Protein AF-A0A354XM56-F1 (afdb_monomer)

pLDDT: mean 92.23, std 10.58, range [53.31, 98.88]

Ra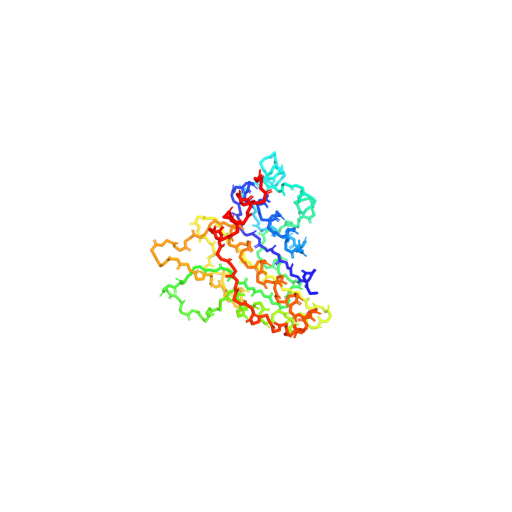dius of gyration: 20.18 Å; Cα contacts (8 Å, |Δi|>4): 333; chains: 1; bounding box: 47×66×40 Å

Nearest PDB structures (foldseek):
  5gmc-assembly1_A  TM=9.591E-01  e=2.339E-22  Pseudomonas aeruginosa
  3kty-assembly2_C  TM=9.379E-01  e=3.986E-18  Bordetella pertussis
  5gra-assembly1_B  TM=8.451E-01  e=1.130E-17  Zymomonas mobilis subsp. mobilis ZM4 = ATCC 31821
  3onp-assembly1_A-2  TM=9.314E-01  e=3.494E-16  Cereibacter sphaeroides 2.4.1
  5gra-assembly1_A  TM=8.343E-01  e=8.029E-17  Zymomonas mobilis subsp. mobilis ZM4 = ATCC 31821

Foldseek 3Di:
DLAQEEEEEEQEQDLLLLLLQLLLCVVLVHQHYEYENHNDDNDDPNSVVSVVPSCVSSVVYHYHPDPCVVCVQAPFEEFEDADDPPDRFDEDELLVVLLCVVVQPPDPSHHYYYYWYYLPPIDDPVRNVVGPHYYYHDDPPVDRRDRSSVSSNVSSNSNSVSVVCVVDPDPDDPPPDDDDDPVVVVVVVVVVVD

Mean predicted aligned error: 6.34 Å

Structure (mmCIF, N/CA/C/O backbone):
data_AF-A0A354XM56-F1
#
_entry.id   AF-A0A354XM56-F1
#
loo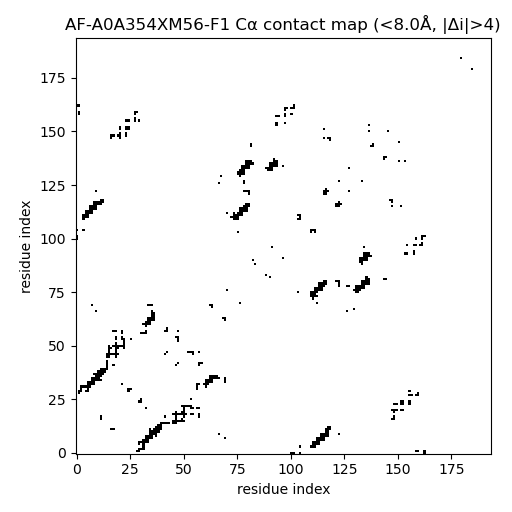p_
_atom_site.group_PDB
_atom_site.id
_atom_site.type_symbol
_atom_site.label_atom_id
_atom_site.label_alt_id
_atom_site.label_comp_id
_atom_site.label_asym_id
_atom_site.label_entity_id
_atom_site.label_seq_id
_atom_site.pdbx_PDB_ins_code
_atom_site.Cartn_x
_atom_site.Cartn_y
_atom_site.Cartn_z
_atom_site.occupancy
_atom_site.B_iso_or_equiv
_atom_site.auth_seq_id
_atom_site.auth_comp_id
_atom_site.auth_asym_id
_atom_site.auth_atom_id
_atom_site.pdbx_PDB_model_num
ATOM 1 N N . MET A 1 1 ? -2.750 -4.060 16.842 1.00 91.00 1 MET A N 1
ATOM 2 C CA . MET A 1 1 ? -3.365 -4.231 15.498 1.00 91.00 1 MET A CA 1
ATOM 3 C C . MET A 1 1 ? -2.489 -3.644 14.398 1.00 91.00 1 MET A C 1
ATOM 5 O O . MET A 1 1 ? -1.996 -4.425 13.606 1.00 91.00 1 MET A O 1
ATOM 9 N N . LEU A 1 2 ? -2.260 -2.321 14.341 1.00 96.12 2 LEU A N 1
ATOM 10 C CA . LEU A 1 2 ? -1.485 -1.681 13.257 1.00 96.12 2 LEU A CA 1
ATOM 11 C C . LEU A 1 2 ? -0.062 -2.249 13.087 1.00 96.12 2 LEU A C 1
ATOM 13 O O . LEU A 1 2 ? 0.382 -2.464 11.968 1.00 96.12 2 LEU A O 1
ATOM 17 N N . GLU A 1 3 ? 0.610 -2.590 14.187 1.00 95.00 3 GLU A N 1
ATOM 18 C CA . GLU A 1 3 ? 1.924 -3.263 14.191 1.00 95.00 3 GLU A CA 1
ATOM 19 C C . GLU A 1 3 ? 1.930 -4.665 13.545 1.00 95.00 3 GLU A C 1
ATOM 21 O O . GLU A 1 3 ? 2.989 -5.188 13.215 1.00 95.00 3 GLU A O 1
ATOM 26 N N . ARG A 1 4 ? 0.754 -5.290 13.389 1.00 96.00 4 ARG A N 1
ATOM 27 C CA . ARG A 1 4 ? 0.571 -6.616 12.775 1.00 96.00 4 ARG A CA 1
ATOM 28 C C . ARG A 1 4 ? 0.233 -6.520 11.286 1.00 96.00 4 ARG A C 1
ATOM 30 O O . ARG A 1 4 ? -0.016 -7.546 10.655 1.00 96.00 4 ARG A O 1
ATOM 37 N N . ILE A 1 5 ? 0.189 -5.307 10.734 1.00 98.25 5 ILE A N 1
ATOM 38 C CA . ILE A 1 5 ? -0.088 -5.053 9.324 1.00 98.25 5 ILE A CA 1
ATOM 39 C C . ILE A 1 5 ? 1.232 -4.755 8.618 1.00 98.25 5 ILE A C 1
ATOM 41 O O . ILE A 1 5 ? 1.879 -3.743 8.892 1.00 98.25 5 ILE A O 1
ATOM 45 N N . ARG A 1 6 ? 1.590 -5.620 7.67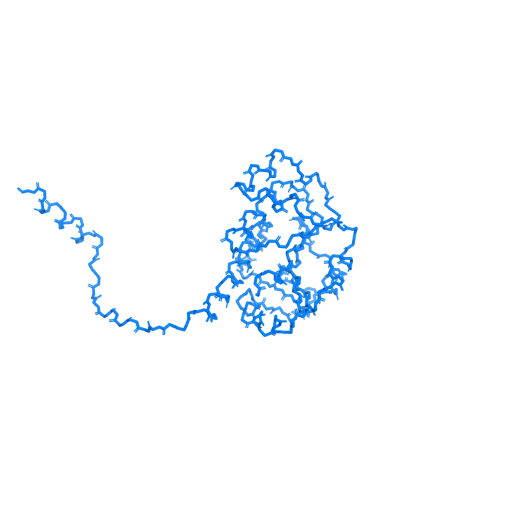1 1.00 98.75 6 ARG A N 1
ATOM 46 C CA . ARG A 1 6 ? 2.730 -5.457 6.775 1.00 98.75 6 ARG A CA 1
ATOM 47 C C . ARG A 1 6 ? 2.278 -4.874 5.446 1.00 98.75 6 ARG A C 1
ATOM 49 O O . ARG A 1 6 ? 1.370 -5.404 4.806 1.00 98.75 6 ARG A O 1
ATOM 56 N N . ILE A 1 7 ? 2.952 -3.825 4.994 1.00 98.88 7 ILE A N 1
ATOM 57 C CA . ILE A 1 7 ? 2.852 -3.344 3.617 1.00 98.88 7 ILE A CA 1
ATOM 58 C C . ILE A 1 7 ? 3.902 -4.071 2.782 1.00 98.88 7 ILE A C 1
ATOM 60 O O . ILE A 1 7 ? 5.089 -4.011 3.091 1.00 98.88 7 ILE A O 1
ATOM 64 N N . VAL A 1 8 ? 3.470 -4.749 1.721 1.00 98.88 8 VAL A N 1
ATOM 65 C CA . VAL A 1 8 ? 4.353 -5.463 0.792 1.00 98.88 8 VAL A CA 1
ATOM 66 C C . VAL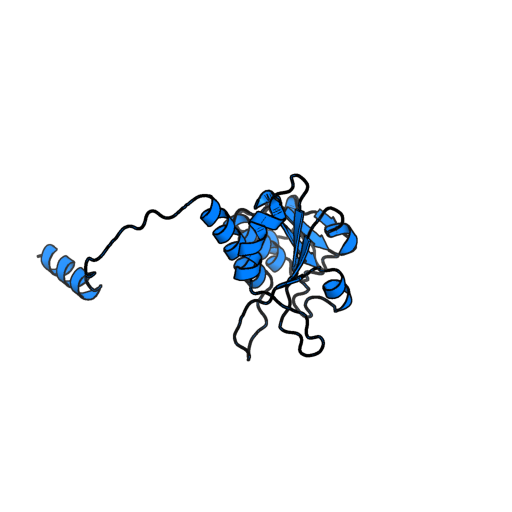 A 1 8 ? 4.334 -4.750 -0.554 1.00 98.88 8 VAL A C 1
ATOM 68 O O . VAL A 1 8 ? 3.271 -4.615 -1.157 1.00 98.88 8 VAL A O 1
ATOM 71 N N . LEU A 1 9 ? 5.493 -4.309 -1.044 1.00 98.81 9 LEU A N 1
ATOM 72 C CA . LEU A 1 9 ? 5.628 -3.674 -2.358 1.00 98.81 9 LEU A CA 1
ATOM 73 C C . LEU A 1 9 ? 6.378 -4.596 -3.318 1.00 98.81 9 LEU A C 1
ATOM 75 O O . LEU A 1 9 ? 7.538 -4.931 -3.074 1.00 98.81 9 LEU A O 1
ATOM 79 N N . ILE A 1 10 ? 5.739 -4.988 -4.419 1.00 98.62 10 ILE A N 1
ATOM 80 C CA . ILE A 1 10 ? 6.348 -5.873 -5.415 1.00 98.62 10 ILE A CA 1
ATOM 81 C C . ILE A 1 10 ? 6.909 -5.074 -6.582 1.00 98.62 10 ILE A C 1
ATOM 83 O O . ILE A 1 10 ? 6.177 -4.418 -7.323 1.00 98.62 10 ILE A O 1
ATOM 87 N N . GLY A 1 11 ? 8.213 -5.216 -6.812 1.00 98.25 11 GLY A N 1
ATOM 88 C CA . GLY A 1 11 ? 8.870 -4.719 -8.009 1.00 98.25 11 GLY A CA 1
ATOM 89 C C . GLY A 1 11 ? 8.772 -3.208 -8.169 1.00 98.25 11 GLY A C 1
ATOM 90 O O . GLY A 1 11 ? 8.629 -2.745 -9.296 1.00 98.25 11 GLY A O 1
ATOM 91 N N . THR A 1 12 ? 8.818 -2.438 -7.083 1.00 97.94 12 THR A N 1
ATOM 92 C CA . THR A 1 12 ? 8.810 -0.972 -7.166 1.00 97.94 12 THR A CA 1
ATOM 93 C C . THR A 1 12 ? 9.976 -0.492 -8.021 1.00 97.94 12 THR A C 1
ATOM 95 O O . THR A 1 12 ? 11.107 -0.943 -7.832 1.00 97.94 12 THR A O 1
ATOM 98 N N . SER A 1 13 ? 9.701 0.389 -8.980 1.00 97.44 13 SER A N 1
ATOM 99 C CA . SER A 1 13 ? 10.692 0.867 -9.952 1.00 97.44 13 SER A CA 1
ATOM 100 C C . SER A 1 13 ? 11.184 2.284 -9.687 1.00 97.44 13 SER A C 1
ATOM 102 O O . SER A 1 13 ? 12.274 2.640 -10.131 1.00 97.44 13 SER A O 1
ATOM 104 N N . HIS A 1 14 ? 10.425 3.079 -8.932 1.00 97.31 14 HIS A N 1
ATOM 105 C CA . HIS A 1 14 ? 10.812 4.440 -8.576 1.00 97.31 14 HIS A CA 1
ATOM 106 C C . HIS A 1 14 ? 11.099 4.566 -7.069 1.00 97.31 14 HIS A C 1
ATOM 108 O O . HIS A 1 14 ? 10.172 4.416 -6.266 1.00 97.31 14 HIS A O 1
ATOM 114 N N . PRO A 1 15 ? 12.334 4.921 -6.654 1.00 97.62 15 PRO A N 1
ATOM 115 C CA . PRO A 1 15 ? 12.684 5.091 -5.241 1.00 97.62 15 PRO A CA 1
ATOM 116 C C . PRO A 1 15 ? 11.767 6.072 -4.499 1.00 97.62 15 PRO A C 1
ATOM 118 O O . PRO A 1 15 ? 11.345 5.802 -3.373 1.00 97.62 15 PRO A O 1
ATOM 121 N N . GLY A 1 16 ? 11.378 7.178 -5.140 1.00 97.81 16 GLY A N 1
ATOM 122 C CA . GLY A 1 16 ? 10.452 8.153 -4.569 1.00 97.81 16 GLY A CA 1
ATOM 123 C C . GLY A 1 16 ? 9.072 7.588 -4.212 1.00 97.81 16 GLY A C 1
ATOM 124 O O . GLY A 1 16 ? 8.437 8.098 -3.287 1.00 97.81 16 GLY A O 1
ATOM 125 N N . ASN A 1 17 ? 8.614 6.514 -4.869 1.00 98.19 17 ASN A N 1
ATOM 126 C CA . ASN A 1 17 ? 7.388 5.819 -4.465 1.00 98.19 17 ASN A CA 1
ATOM 127 C C . ASN A 1 17 ? 7.595 5.025 -3.174 1.00 98.19 17 ASN A C 1
ATOM 129 O O . ASN A 1 17 ? 6.712 5.057 -2.324 1.00 98.19 17 ASN A O 1
ATOM 133 N N . ILE A 1 18 ? 8.750 4.378 -2.984 1.00 98.50 18 ILE A N 1
ATOM 134 C CA . ILE A 1 18 ? 9.074 3.702 -1.716 1.00 98.50 18 ILE A CA 1
ATOM 135 C C . ILE A 1 18 ? 9.095 4.733 -0.578 1.00 98.50 18 ILE A C 1
ATOM 137 O O . ILE A 1 18 ? 8.467 4.525 0.457 1.00 98.50 18 ILE A O 1
ATOM 141 N N . GLY A 1 19 ? 9.724 5.891 -0.808 1.00 98.56 19 GLY A N 1
ATOM 142 C CA . GLY A 1 19 ? 9.698 7.013 0.133 1.00 98.56 19 GLY A CA 1
ATOM 143 C C . GLY A 1 19 ? 8.282 7.514 0.428 1.00 98.56 19 GLY A C 1
ATOM 144 O O . GLY A 1 19 ? 7.893 7.662 1.584 1.00 98.56 19 GLY A O 1
ATOM 145 N N . GLY A 1 20 ? 7.470 7.724 -0.610 1.00 98.75 20 GLY A N 1
ATOM 146 C CA . GLY A 1 20 ? 6.073 8.134 -0.456 1.00 9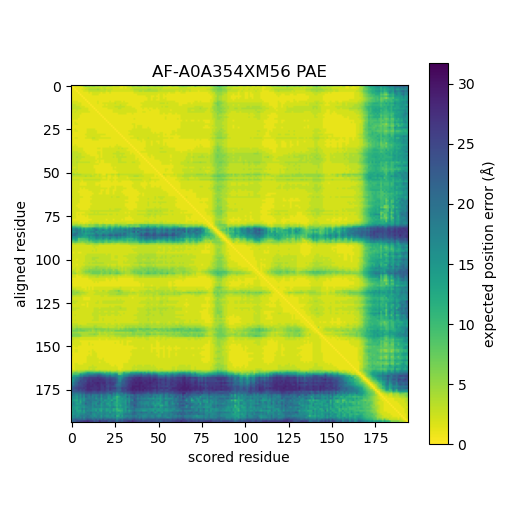8.75 20 GLY A CA 1
ATOM 147 C C . GLY A 1 20 ? 5.226 7.118 0.317 1.00 98.75 20 GLY A C 1
ATOM 148 O O . GLY A 1 20 ? 4.400 7.516 1.137 1.00 98.75 20 GLY A O 1
ATOM 149 N N . VAL A 1 21 ? 5.457 5.819 0.102 1.00 98.88 21 VAL A N 1
ATOM 150 C CA . VAL A 1 21 ? 4.816 4.742 0.865 1.00 98.88 21 VAL A CA 1
ATOM 151 C C . VAL A 1 21 ? 5.244 4.783 2.329 1.00 98.88 21 VAL A C 1
ATOM 153 O O . VAL A 1 21 ? 4.375 4.767 3.195 1.00 98.88 21 VAL A O 1
ATOM 156 N N . ALA A 1 22 ? 6.542 4.906 2.620 1.00 98.75 22 ALA A N 1
ATOM 157 C CA . ALA A 1 22 ? 7.032 5.029 3.992 1.00 98.75 22 ALA A CA 1
ATOM 158 C C . ALA A 1 22 ? 6.383 6.219 4.717 1.00 98.75 22 ALA A C 1
ATOM 160 O O . ALA A 1 22 ? 5.895 6.079 5.837 1.00 98.75 22 ALA A O 1
ATOM 161 N N . ARG A 1 23 ? 6.274 7.374 4.050 1.00 98.75 23 ARG A N 1
ATOM 162 C CA . ARG A 1 23 ? 5.561 8.539 4.592 1.00 98.75 23 ARG A CA 1
ATOM 163 C C . ARG A 1 23 ? 4.089 8.232 4.879 1.00 98.75 23 ARG A C 1
ATOM 165 O O . ARG A 1 23 ? 3.597 8.563 5.954 1.00 98.75 23 ARG A O 1
ATOM 172 N N . ALA A 1 24 ? 3.388 7.608 3.932 1.00 98.81 24 ALA A N 1
ATOM 173 C CA . ALA A 1 24 ? 1.979 7.255 4.085 1.00 98.81 24 ALA A CA 1
ATOM 174 C C . ALA A 1 24 ? 1.748 6.278 5.248 1.00 98.81 24 ALA A C 1
ATOM 176 O O . ALA A 1 24 ? 0.828 6.466 6.043 1.00 98.81 24 ALA A O 1
ATOM 177 N N . MET A 1 25 ? 2.616 5.273 5.380 1.00 98.81 25 MET A N 1
ATOM 178 C CA . MET A 1 25 ? 2.617 4.328 6.496 1.00 98.81 25 MET A CA 1
ATOM 179 C C . MET A 1 25 ? 2.817 5.044 7.829 1.00 98.81 25 MET A C 1
ATOM 181 O O . MET A 1 25 ? 1.992 4.897 8.731 1.00 98.81 25 MET A O 1
ATOM 185 N N . HIS A 1 26 ? 3.861 5.868 7.927 1.00 98.56 26 HIS A N 1
ATOM 186 C CA . HIS A 1 26 ? 4.202 6.566 9.160 1.00 98.56 26 HIS A CA 1
ATOM 187 C C . HIS A 1 26 ? 3.092 7.527 9.605 1.00 98.56 26 HIS A C 1
ATOM 189 O O . HIS A 1 26 ? 2.695 7.506 10.767 1.00 98.56 26 HIS A O 1
ATOM 195 N N . ASN A 1 27 ? 2.499 8.280 8.668 1.00 98.50 27 ASN A N 1
ATOM 196 C CA . ASN A 1 27 ? 1.345 9.144 8.938 1.00 98.50 27 ASN A CA 1
ATOM 197 C C . ASN A 1 27 ? 0.160 8.380 9.555 1.00 98.50 27 ASN A C 1
ATOM 199 O O . ASN A 1 27 ? -0.623 8.956 10.309 1.00 98.50 27 ASN A O 1
ATOM 203 N N . MET A 1 28 ? 0.000 7.100 9.208 1.00 98.62 28 MET A N 1
ATOM 204 C CA . MET A 1 28 ? -1.131 6.282 9.643 1.00 98.62 28 MET A CA 1
ATOM 205 C C . MET A 1 28 ? -0.811 5.377 10.841 1.00 98.62 28 MET A C 1
ATOM 207 O O . MET A 1 28 ? -1.730 4.797 11.418 1.00 98.62 28 MET A O 1
ATOM 211 N N . GLY A 1 29 ? 0.453 5.313 11.272 1.00 98.06 29 GLY A N 1
ATOM 212 C CA . GLY A 1 29 ? 0.914 4.478 12.386 1.00 98.06 29 GLY A CA 1
ATOM 213 C C . GLY A 1 29 ? 1.314 3.050 11.991 1.00 98.06 29 GLY A C 1
ATOM 214 O O . GLY A 1 29 ? 1.351 2.172 12.850 1.00 98.06 29 GLY A O 1
ATOM 215 N N . LEU A 1 30 ? 1.590 2.803 10.707 1.00 98.50 30 LEU A N 1
ATOM 216 C CA . LEU A 1 30 ? 2.125 1.536 10.200 1.00 98.50 30 LEU A CA 1
ATOM 217 C C . LEU A 1 30 ? 3.656 1.586 10.140 1.00 98.50 30 LEU A C 1
ATOM 219 O O . LEU A 1 30 ? 4.228 2.634 9.838 1.00 98.50 30 LEU A O 1
ATOM 223 N N . ALA A 1 31 ? 4.310 0.447 10.384 1.00 98.19 31 ALA A N 1
ATOM 224 C CA . ALA A 1 31 ? 5.773 0.378 10.455 1.00 98.19 31 ALA A CA 1
ATOM 225 C C . ALA A 1 31 ? 6.415 -0.875 9.825 1.00 98.19 31 ALA A C 1
ATOM 227 O O . ALA A 1 31 ? 7.622 -0.886 9.614 1.00 98.19 31 ALA A O 1
ATOM 228 N N . ASP A 1 32 ? 5.650 -1.922 9.498 1.00 98.50 32 ASP A N 1
ATOM 229 C CA . ASP A 1 32 ? 6.201 -3.138 8.879 1.00 98.50 32 ASP A CA 1
ATOM 230 C C . ASP A 1 32 ? 6.155 -3.003 7.344 1.00 98.50 32 ASP A C 1
ATOM 232 O O . ASP A 1 32 ? 5.082 -3.053 6.735 1.00 98.50 32 ASP A O 1
ATOM 236 N N . LEU A 1 33 ? 7.316 -2.753 6.727 1.00 98.81 33 LEU A N 1
ATOM 237 C CA . LEU A 1 33 ? 7.498 -2.621 5.278 1.00 98.81 33 LEU A CA 1
ATOM 238 C C . LEU A 1 33 ? 8.344 -3.785 4.747 1.00 98.81 33 LEU A C 1
ATOM 240 O O . LEU A 1 33 ? 9.470 -4.004 5.197 1.00 98.81 33 LEU A O 1
ATOM 244 N N . ALA A 1 34 ? 7.832 -4.478 3.733 1.00 98.81 34 ALA A N 1
ATOM 245 C CA . ALA A 1 34 ? 8.562 -5.490 2.981 1.00 98.81 34 ALA A CA 1
ATOM 246 C C . ALA A 1 34 ? 8.602 -5.144 1.488 1.00 98.81 34 ALA A C 1
ATOM 248 O O . ALA A 1 34 ? 7.606 -4.732 0.888 1.00 98.81 34 ALA A O 1
ATOM 249 N N . LEU A 1 35 ? 9.763 -5.337 0.874 1.00 98.81 35 LEU A N 1
ATOM 250 C CA . LEU A 1 35 ? 10.022 -5.081 -0.537 1.00 98.81 35 LEU A CA 1
ATOM 251 C C . LEU A 1 35 ? 10.336 -6.404 -1.229 1.00 98.81 35 LEU A C 1
ATOM 253 O O . LEU A 1 35 ? 11.241 -7.125 -0.819 1.00 98.81 35 LEU A O 1
ATOM 257 N N . VAL A 1 36 ? 9.613 -6.717 -2.297 1.00 98.81 36 VAL A N 1
ATOM 258 C CA . VAL A 1 36 ? 9.814 -7.942 -3.077 1.00 98.81 36 VAL A CA 1
ATOM 259 C C . VAL A 1 36 ? 10.445 -7.574 -4.406 1.00 98.81 36 VAL A C 1
ATOM 261 O O . VAL A 1 36 ? 9.823 -6.877 -5.208 1.00 98.81 36 VAL A O 1
ATOM 264 N N . ALA A 1 37 ? 11.671 -8.045 -4.637 1.00 98.25 37 ALA A N 1
ATOM 265 C CA . ALA A 1 37 ? 12.436 -7.812 -5.861 1.00 98.25 37 ALA A CA 1
ATOM 266 C C . ALA A 1 37 ? 12.357 -6.349 -6.372 1.00 98.25 37 ALA A C 1
ATOM 268 O O . ALA A 1 37 ? 11.938 -6.128 -7.516 1.00 98.25 37 ALA A O 1
ATOM 269 N N . PRO A 1 38 ? 12.697 -5.333 -5.545 1.00 98.00 38 PRO A N 1
ATOM 270 C CA . PRO A 1 38 ? 12.658 -3.935 -5.974 1.00 98.00 38 PRO A CA 1
ATOM 271 C C . PRO A 1 38 ? 13.544 -3.735 -7.213 1.00 98.00 38 PRO A C 1
ATOM 273 O O . PRO A 1 38 ? 14.644 -4.277 -7.300 1.00 98.00 38 PRO A O 1
ATOM 276 N N . ARG A 1 39 ? 13.063 -2.956 -8.189 1.00 97.94 39 ARG A N 1
ATOM 277 C CA . ARG A 1 39 ? 13.773 -2.670 -9.452 1.00 97.94 39 ARG A CA 1
ATOM 278 C C . ARG A 1 39 ? 14.611 -1.392 -9.384 1.00 97.94 39 ARG A C 1
ATOM 280 O O . ARG A 1 39 ? 15.029 -0.872 -10.416 1.00 97.94 39 ARG A O 1
ATOM 287 N N . CYS A 1 40 ? 14.821 -0.870 -8.183 1.00 97.31 40 CYS A N 1
ATOM 288 C CA . CYS A 1 40 ? 15.593 0.330 -7.914 1.00 97.31 40 CYS A CA 1
ATOM 289 C C . CYS A 1 40 ? 16.298 0.223 -6.560 1.00 97.31 40 CYS A C 1
ATOM 291 O O . CYS A 1 40 ? 15.912 -0.586 -5.712 1.00 97.31 40 CYS A O 1
ATOM 293 N N . ASP A 1 41 ? 17.278 1.094 -6.332 1.00 97.69 41 ASP A N 1
ATOM 294 C CA . ASP A 1 41 ? 17.887 1.243 -5.013 1.00 97.69 41 ASP A CA 1
ATOM 295 C C . ASP A 1 41 ? 16.867 1.803 -4.013 1.00 97.69 41 ASP A C 1
ATOM 297 O O . ASP A 1 41 ? 16.145 2.763 -4.293 1.00 97.69 41 ASP A O 1
ATOM 301 N N . VAL A 1 42 ? 16.795 1.189 -2.832 1.00 96.50 42 VAL A N 1
ATOM 302 C CA . VAL A 1 42 ? 15.803 1.537 -1.800 1.00 96.50 42 VAL A CA 1
ATOM 303 C C . VAL A 1 42 ? 16.181 2.831 -1.082 1.00 96.50 42 VAL A C 1
ATOM 305 O O . VAL A 1 42 ? 15.330 3.689 -0.847 1.00 96.50 42 VAL A O 1
ATOM 308 N N . ILE A 1 43 ? 17.465 2.990 -0.751 1.00 97.12 43 ILE A N 1
ATOM 309 C CA . ILE A 1 43 ? 17.995 4.146 -0.022 1.00 97.12 43 ILE A CA 1
ATOM 310 C C . ILE A 1 43 ? 18.677 5.083 -1.015 1.00 97.12 43 ILE A C 1
ATOM 312 O O . ILE A 1 43 ? 19.817 4.874 -1.418 1.00 97.12 43 ILE A O 1
ATOM 316 N N . THR A 1 44 ? 17.958 6.128 -1.409 1.00 97.88 44 THR A N 1
ATOM 317 C CA . THR A 1 44 ? 18.428 7.173 -2.321 1.00 97.88 44 THR A CA 1
ATOM 318 C C . THR A 1 44 ? 18.034 8.536 -1.765 1.00 97.88 44 THR A C 1
ATOM 320 O O . THR A 1 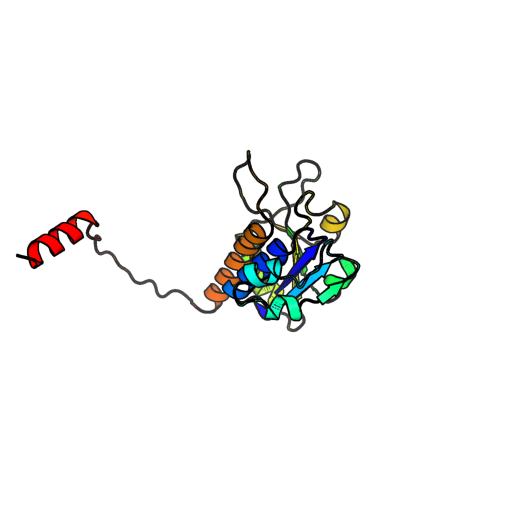44 ? 17.162 8.638 -0.901 1.00 97.88 44 THR A O 1
ATOM 323 N N . GLN A 1 45 ? 18.627 9.610 -2.285 1.00 97.44 45 GLN A N 1
ATOM 324 C CA . GLN A 1 45 ? 18.214 10.963 -1.909 1.00 97.44 45 GLN A CA 1
ATOM 325 C C . GLN A 1 45 ? 16.722 11.215 -2.200 1.00 97.44 45 GLN A C 1
ATOM 327 O O . GLN A 1 45 ? 16.053 11.879 -1.411 1.00 97.44 45 GLN A O 1
ATOM 332 N N . ASP A 1 46 ? 16.194 10.657 -3.295 1.00 97.50 46 ASP A N 1
ATOM 333 C CA . ASP A 1 46 ? 14.781 10.786 -3.665 1.00 97.50 46 ASP A CA 1
ATOM 334 C C . ASP A 1 46 ? 13.869 10.035 -2.682 1.00 97.50 46 ASP A C 1
ATOM 336 O O . ASP A 1 46 ? 12.943 10.627 -2.131 1.00 97.50 46 ASP A O 1
ATOM 340 N N . SER A 1 47 ? 14.162 8.768 -2.363 1.00 97.75 47 SER A N 1
ATOM 341 C CA . SER A 1 47 ? 13.351 8.014 -1.393 1.00 97.75 47 SER A CA 1
ATOM 342 C C . SER A 1 47 ? 13.386 8.635 0.008 1.00 97.75 47 SER A C 1
ATOM 344 O O . SER A 1 47 ? 12.332 8.773 0.628 1.00 97.75 47 SER A O 1
ATOM 346 N N . ILE A 1 48 ? 14.547 9.106 0.475 1.00 98.19 48 ILE A N 1
ATOM 347 C CA . ILE A 1 48 ? 14.686 9.810 1.763 1.00 98.19 48 ILE A CA 1
ATOM 348 C C . ILE A 1 48 ? 13.890 11.123 1.760 1.00 98.19 48 ILE A C 1
ATOM 350 O O . ILE A 1 48 ? 13.119 11.389 2.684 1.00 98.19 48 ILE A O 1
ATOM 354 N N . SER A 1 49 ? 14.025 11.938 0.708 1.00 97.94 49 SER A N 1
ATOM 355 C CA . SER A 1 49 ? 13.299 13.208 0.595 1.00 97.94 49 SER A CA 1
ATOM 356 C C . SER A 1 49 ? 11.784 12.991 0.584 1.00 97.94 49 SER A C 1
ATOM 358 O O . SER A 1 49 ? 11.047 13.681 1.292 1.00 97.94 49 SER A O 1
ATOM 360 N N . ARG A 1 50 ? 11.309 11.988 -0.163 1.00 97.88 50 ARG A N 1
ATOM 361 C CA . ARG A 1 50 ? 9.882 11.654 -0.260 1.00 97.88 50 ARG A CA 1
ATOM 362 C C . ARG A 1 50 ? 9.327 11.027 1.018 1.00 97.88 50 ARG A C 1
ATOM 364 O O . ARG A 1 50 ? 8.148 11.242 1.305 1.00 97.88 50 ARG A O 1
ATOM 371 N N . ALA A 1 51 ? 10.159 10.329 1.794 1.00 97.56 51 ALA A N 1
ATOM 372 C CA . ALA A 1 51 ? 9.800 9.800 3.109 1.00 97.56 51 ALA A CA 1
ATOM 373 C C . ALA A 1 51 ? 9.560 10.899 4.151 1.00 97.56 51 ALA A C 1
ATOM 375 O O . ALA A 1 51 ? 8.758 10.699 5.059 1.00 97.56 51 ALA A O 1
ATOM 376 N N . SER A 1 52 ? 10.184 12.075 4.005 1.00 96.31 52 SER A N 1
ATOM 377 C CA . SER A 1 52 ? 9.882 13.265 4.814 1.00 96.31 52 SER A CA 1
ATOM 378 C C . SER A 1 52 ? 9.899 12.992 6.334 1.00 96.31 52 SER A C 1
ATOM 380 O O . SER A 1 52 ? 8.957 13.359 7.037 1.00 96.31 52 SER A O 1
ATOM 382 N N . GLY A 1 53 ? 10.953 12.332 6.832 1.00 95.62 53 GLY A N 1
ATOM 383 C CA . GLY A 1 53 ? 11.120 11.954 8.248 1.00 95.62 53 GLY A CA 1
ATOM 384 C C . GLY A 1 53 ? 10.709 10.514 8.588 1.00 95.62 53 GLY A C 1
ATOM 385 O O . GLY A 1 53 ? 10.916 10.056 9.710 1.00 95.62 5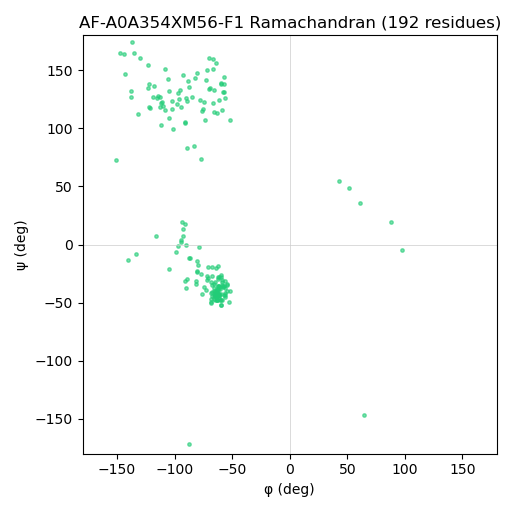3 GLY A O 1
ATOM 386 N N . ALA A 1 54 ? 10.158 9.774 7.622 1.00 97.62 54 ALA A N 1
ATOM 387 C CA . ALA A 1 54 ? 9.863 8.345 7.744 1.00 97.62 54 ALA A CA 1
ATOM 388 C C . ALA A 1 54 ? 10.993 7.438 7.205 1.00 97.62 54 ALA A C 1
ATOM 390 O O . ALA A 1 54 ? 10.758 6.274 6.886 1.00 97.62 54 ALA A O 1
ATOM 391 N N . ASP A 1 55 ? 12.218 7.952 7.066 1.00 96.25 55 ASP A N 1
ATOM 392 C CA . ASP A 1 55 ? 13.367 7.229 6.499 1.00 96.25 55 ASP A CA 1
ATOM 393 C C . ASP A 1 55 ? 13.768 5.990 7.316 1.00 96.25 55 ASP A C 1
ATOM 395 O O . ASP A 1 55 ? 14.217 4.999 6.740 1.00 96.25 55 ASP A O 1
ATOM 399 N N . HIS A 1 56 ? 13.507 5.979 8.627 1.00 98.06 56 HIS A N 1
ATOM 400 C CA . HIS A 1 56 ? 13.695 4.790 9.463 1.00 98.06 56 HIS A CA 1
ATOM 401 C C . HIS A 1 56 ? 12.947 3.558 8.923 1.00 98.06 56 HIS A C 1
ATOM 403 O O . HIS A 1 56 ? 13.493 2.460 8.985 1.00 98.06 56 HIS A O 1
ATOM 409 N N . LEU A 1 57 ? 11.760 3.726 8.322 1.00 98.31 57 LEU A N 1
ATOM 410 C CA . LEU A 1 57 ? 11.018 2.619 7.707 1.00 98.31 57 LEU A CA 1
ATOM 411 C C . LEU A 1 57 ? 11.713 2.081 6.457 1.00 98.31 57 LEU A C 1
ATOM 413 O O . LEU A 1 57 ? 11.645 0.888 6.190 1.00 98.31 57 LEU A O 1
ATOM 417 N N . LEU A 1 58 ? 12.410 2.937 5.704 1.00 98.06 58 LEU A N 1
ATOM 418 C CA . LEU A 1 58 ? 13.211 2.498 4.561 1.00 98.06 58 LEU A CA 1
ATOM 419 C C . LEU A 1 58 ? 14.405 1.658 5.026 1.00 98.06 58 LEU A C 1
ATOM 421 O O . LEU A 1 58 ? 14.722 0.645 4.412 1.00 98.06 58 LEU A O 1
ATOM 425 N N . HIS A 1 59 ? 15.052 2.068 6.120 1.00 97.69 59 HIS A N 1
ATOM 426 C CA . HIS A 1 59 ? 16.193 1.357 6.702 1.00 97.69 59 HIS A CA 1
ATOM 427 C C . HIS A 1 59 ? 15.806 0.048 7.400 1.00 97.69 59 HIS A C 1
ATOM 429 O O . HIS A 1 59 ? 16.610 -0.880 7.444 1.00 97.69 59 HIS A O 1
ATOM 435 N N . GLN A 1 60 ? 14.594 -0.025 7.950 1.00 97.88 60 GLN A N 1
ATOM 436 C CA . GLN A 1 60 ? 14.041 -1.222 8.589 1.00 97.88 60 GLN A CA 1
ATOM 437 C C . GLN A 1 60 ? 13.353 -2.165 7.596 1.00 97.88 60 GLN A C 1
ATOM 439 O O . GLN A 1 60 ? 13.034 -3.295 7.967 1.00 97.88 60 GLN A O 1
ATOM 444 N N . ALA A 1 61 ? 13.116 -1.715 6.358 1.00 98.31 61 ALA A N 1
ATOM 445 C CA . ALA A 1 61 ? 12.415 -2.499 5.357 1.00 98.31 61 ALA A CA 1
ATOM 446 C C . ALA A 1 61 ? 13.132 -3.826 5.095 1.00 98.31 61 ALA A C 1
ATOM 448 O O . ALA A 1 61 ? 14.338 -3.876 4.840 1.00 98.31 61 ALA A O 1
ATOM 449 N N . THR A 1 62 ? 12.365 -4.910 5.114 1.00 98.56 62 THR A N 1
ATOM 450 C CA . THR A 1 62 ? 12.866 -6.232 4.737 1.00 98.56 62 THR A CA 1
ATOM 451 C C . THR A 1 62 ? 12.832 -6.380 3.221 1.00 98.56 62 THR A C 1
ATOM 453 O O . THR A 1 62 ? 11.930 -5.869 2.556 1.00 98.56 62 THR A O 1
ATOM 456 N N . VAL A 1 63 ? 13.831 -7.052 2.647 1.00 98.62 63 VAL A N 1
ATOM 457 C CA . VAL A 1 63 ? 13.921 -7.274 1.198 1.00 98.62 63 VAL A CA 1
ATOM 458 C C . VAL A 1 63 ? 13.903 -8.770 0.919 1.00 98.62 63 VAL A C 1
ATOM 460 O O . VAL A 1 63 ? 14.711 -9.517 1.467 1.00 98.62 63 VAL A O 1
ATOM 463 N N . HIS A 1 64 ? 12.988 -9.188 0.050 1.00 98.69 64 HIS A N 1
ATOM 464 C CA . HIS A 1 64 ? 12.741 -10.580 -0.311 1.00 98.69 64 HIS A CA 1
ATOM 465 C C . HIS A 1 64 ? 12.875 -10.787 -1.819 1.00 98.69 64 HIS A C 1
ATOM 467 O O . HIS A 1 64 ? 12.671 -9.859 -2.611 1.00 98.69 64 HIS A O 1
ATOM 473 N N . ALA A 1 65 ? 13.191 -12.014 -2.230 1.00 98.19 65 ALA A N 1
ATOM 474 C CA . ALA A 1 65 ? 13.257 -12.366 -3.643 1.00 98.19 65 ALA A CA 1
ATOM 475 C C . ALA A 1 65 ? 11.863 -12.654 -4.217 1.00 98.19 65 ALA A C 1
ATOM 477 O O . ALA A 1 65 ? 11.600 -12.351 -5.382 1.00 98.19 65 ALA A O 1
ATOM 478 N N . THR A 1 66 ? 10.967 -13.221 -3.403 1.00 98.38 66 THR A N 1
ATOM 479 C CA . THR A 1 66 ? 9.636 -13.678 -3.829 1.00 98.38 66 THR A CA 1
ATOM 480 C C . THR A 1 66 ? 8.519 -13.162 -2.922 1.00 98.38 66 THR A C 1
ATOM 482 O O . THR A 1 66 ? 8.758 -12.752 -1.784 1.00 98.38 66 THR A O 1
ATOM 485 N N . LEU A 1 67 ? 7.280 -13.167 -3.432 1.00 98.44 67 LEU A N 1
ATOM 486 C CA . LEU A 1 67 ? 6.106 -12.802 -2.635 1.00 98.44 67 LEU A CA 1
ATOM 487 C C . LEU A 1 67 ? 5.901 -13.807 -1.499 1.00 98.44 67 LEU A C 1
ATOM 489 O O . LEU A 1 67 ? 5.605 -13.410 -0.379 1.00 98.44 67 LEU A O 1
ATOM 493 N N . GLU A 1 68 ? 6.095 -15.093 -1.786 1.00 97.88 68 GLU A N 1
ATOM 494 C CA . GLU A 1 68 ? 5.954 -16.192 -0.838 1.00 97.88 68 GLU A CA 1
ATOM 495 C C . GLU A 1 68 ? 6.846 -16.008 0.396 1.00 97.88 68 GLU A C 1
ATOM 497 O O . GLU A 1 68 ? 6.381 -16.214 1.512 1.00 97.88 68 GLU A O 1
ATOM 502 N N . GLU A 1 69 ? 8.091 -15.563 0.213 1.00 98.38 69 GLU A N 1
ATOM 503 C CA . GLU A 1 69 ? 8.994 -15.233 1.323 1.00 98.38 69 GLU A CA 1
ATOM 504 C C . GLU A 1 69 ? 8.481 -14.057 2.161 1.00 98.38 69 GLU A C 1
ATOM 506 O O . GLU A 1 69 ? 8.522 -14.114 3.388 1.00 98.38 69 GLU A O 1
ATOM 511 N N . ALA A 1 70 ? 7.978 -13.003 1.512 1.00 98.31 70 ALA A N 1
ATOM 512 C CA . ALA A 1 70 ? 7.530 -11.785 2.188 1.00 98.31 70 ALA A CA 1
ATOM 513 C C . ALA A 1 70 ? 6.233 -11.962 2.995 1.00 98.31 70 ALA A C 1
ATOM 515 O O . ALA A 1 70 ? 5.943 -11.139 3.867 1.00 98.31 70 ALA A O 1
ATOM 516 N N . VAL A 1 71 ? 5.444 -13.004 2.706 1.00 98.00 71 VAL A N 1
ATOM 517 C CA . VAL A 1 71 ? 4.162 -13.287 3.382 1.00 98.00 71 VAL A CA 1
ATOM 518 C C . VAL A 1 71 ? 4.158 -14.605 4.158 1.00 98.00 71 VAL A C 1
ATOM 520 O O . VAL A 1 71 ? 3.110 -15.005 4.657 1.00 98.00 71 VAL A O 1
ATOM 523 N N . ALA A 1 72 ? 5.300 -15.286 4.281 1.00 97.31 72 ALA A N 1
ATOM 524 C CA . ALA A 1 72 ? 5.386 -16.620 4.884 1.00 97.31 72 ALA A CA 1
ATOM 525 C C . ALA A 1 72 ? 4.895 -16.683 6.344 1.00 97.31 72 ALA A C 1
ATOM 527 O O . ALA A 1 72 ? 4.383 -17.711 6.782 1.00 97.31 72 ALA A O 1
ATOM 528 N N . ASP A 1 73 ? 5.048 -15.592 7.096 1.00 96.44 73 ASP A N 1
ATOM 529 C CA . ASP A 1 73 ? 4.610 -15.429 8.488 1.00 96.44 73 ASP A CA 1
ATOM 530 C C . ASP A 1 73 ? 3.223 -14.768 8.617 1.00 96.44 73 ASP A C 1
ATOM 532 O O . ASP A 1 73 ? 2.782 -14.485 9.730 1.00 96.44 73 ASP A O 1
ATOM 536 N N . CYS A 1 74 ? 2.537 -14.497 7.502 1.00 97.56 74 CYS A N 1
ATOM 537 C CA . CYS A 1 74 ? 1.246 -13.816 7.484 1.00 97.56 74 CYS A CA 1
ATOM 538 C C . CYS A 1 74 ? 0.082 -14.814 7.449 1.00 97.56 74 CYS A C 1
ATOM 540 O O . CYS A 1 74 ? 0.036 -15.732 6.634 1.00 97.56 74 CYS A O 1
ATOM 542 N N . THR A 1 75 ? -0.913 -14.597 8.308 1.00 96.69 75 THR A N 1
ATOM 543 C CA . THR A 1 75 ? -2.156 -15.382 8.352 1.00 96.69 75 THR A CA 1
ATOM 544 C C . THR A 1 75 ? -3.160 -14.933 7.293 1.00 96.69 75 THR A C 1
ATOM 546 O O . THR A 1 75 ? -4.020 -15.710 6.882 1.00 96.69 75 THR A O 1
ATOM 549 N N . LEU A 1 76 ? -3.045 -13.691 6.815 1.00 97.00 76 LEU A N 1
ATOM 550 C CA . LEU A 1 76 ? -3.888 -13.132 5.765 1.00 97.00 76 LEU A CA 1
ATOM 551 C C . LEU A 1 76 ? -3.044 -12.319 4.779 1.00 97.00 76 LEU A C 1
ATOM 553 O O . LEU A 1 76 ? -2.349 -11.399 5.190 1.00 97.00 76 LEU A O 1
ATOM 557 N N . ALA A 1 77 ? -3.149 -12.609 3.481 1.00 97.69 77 ALA A N 1
ATOM 558 C CA . ALA A 1 77 ? -2.587 -11.783 2.416 1.00 97.69 77 ALA A CA 1
ATOM 559 C C . ALA A 1 77 ? -3.716 -11.193 1.561 1.00 97.69 77 ALA A C 1
ATOM 561 O O . ALA A 1 77 ? -4.585 -11.927 1.081 1.00 97.69 77 ALA A O 1
ATOM 562 N N . VAL A 1 78 ? -3.700 -9.875 1.365 1.00 97.75 78 VAL A N 1
ATOM 563 C CA . VAL A 1 78 ? -4.698 -9.134 0.586 1.00 97.75 78 VAL A CA 1
ATOM 564 C C . VAL A 1 78 ? -4.004 -8.376 -0.537 1.00 97.75 78 VAL A C 1
ATOM 566 O O . VAL A 1 78 ? -3.179 -7.504 -0.280 1.00 97.75 78 VAL A O 1
ATOM 569 N N . GLY A 1 79 ? -4.342 -8.698 -1.783 1.00 96.88 79 GLY A N 1
ATOM 570 C CA . GLY A 1 79 ? -3.755 -8.064 -2.964 1.00 96.88 79 GLY A CA 1
ATOM 571 C C . GLY A 1 79 ? -4.545 -6.839 -3.411 1.00 96.88 79 GLY A C 1
ATOM 572 O O . GLY A 1 79 ? -5.747 -6.936 -3.656 1.00 96.88 79 GLY A O 1
ATOM 573 N N . ALA A 1 80 ? -3.885 -5.693 -3.557 1.00 95.00 80 ALA A N 1
ATOM 574 C CA . ALA A 1 80 ? -4.479 -4.499 -4.143 1.00 95.00 80 ALA A CA 1
ATOM 575 C C . ALA A 1 80 ? -4.532 -4.624 -5.671 1.00 95.00 80 ALA A C 1
ATOM 577 O O . ALA A 1 80 ? -3.510 -4.833 -6.328 1.00 95.00 80 ALA A O 1
ATOM 578 N N . SER A 1 81 ? -5.727 -4.483 -6.246 1.00 88.50 81 SER A N 1
ATOM 579 C CA . SER A 1 81 ? -5.927 -4.602 -7.690 1.00 88.50 81 SER A CA 1
ATOM 580 C C . SER A 1 81 ? -6.970 -3.621 -8.217 1.00 88.50 81 SER A C 1
ATOM 582 O O . SER A 1 81 ? -7.966 -3.296 -7.563 1.00 88.50 81 SER A O 1
ATOM 584 N N . ALA A 1 82 ? -6.760 -3.154 -9.446 1.00 81.31 82 ALA A N 1
ATOM 585 C CA . ALA A 1 82 ? -7.836 -2.556 -10.220 1.00 81.31 82 ALA A CA 1
ATOM 586 C C . ALA A 1 82 ? -8.806 -3.663 -10.665 1.00 81.31 82 ALA A C 1
ATOM 588 O O . ALA A 1 82 ? -8.403 -4.807 -10.866 1.00 81.31 82 ALA A O 1
ATOM 589 N N . ARG A 1 83 ? -10.091 -3.336 -10.834 1.00 68.56 83 ARG A N 1
ATOM 590 C CA . ARG A 1 83 ? -11.127 -4.305 -11.214 1.00 68.56 83 ARG A CA 1
ATOM 591 C C . ARG A 1 83 ? -10.728 -5.101 -12.461 1.00 68.56 83 ARG A C 1
ATOM 593 O O . ARG A 1 83 ? -10.777 -4.582 -13.576 1.00 68.56 83 ARG A O 1
ATOM 600 N N . SER A 1 84 ? -10.386 -6.377 -12.277 1.00 62.56 84 SER A N 1
ATOM 601 C CA . SER A 1 84 ? -10.088 -7.281 -13.387 1.00 62.56 84 SER A CA 1
ATOM 602 C C . SER A 1 84 ? -11.384 -7.681 -14.087 1.00 62.56 84 SER A C 1
ATOM 604 O O . SER A 1 84 ? -12.304 -8.214 -13.469 1.00 62.56 84 SER A O 1
ATOM 606 N N . ARG A 1 85 ? -11.478 -7.413 -15.394 1.00 59.56 85 ARG A N 1
ATOM 607 C CA . ARG A 1 85 ? -12.605 -7.868 -16.230 1.00 59.56 85 ARG A CA 1
ATOM 608 C C . ARG A 1 85 ? -12.460 -9.335 -16.648 1.00 59.56 85 ARG A C 1
ATOM 610 O O . ARG A 1 85 ? -13.435 -9.945 -17.069 1.00 59.56 85 ARG A O 1
ATOM 617 N N . THR A 1 86 ? -11.251 -9.882 -16.549 1.00 63.59 86 THR A N 1
ATOM 618 C CA . THR A 1 86 ? -10.878 -11.214 -17.043 1.00 63.59 86 THR A CA 1
ATOM 619 C C . THR A 1 86 ? -11.104 -12.312 -16.010 1.00 63.59 86 THR A C 1
ATOM 621 O O . THR A 1 86 ? -11.376 -13.448 -16.385 1.00 63.59 86 THR A O 1
ATOM 624 N N . LEU A 1 87 ? -11.008 -11.986 -14.718 1.00 62.78 87 LEU A N 1
ATOM 625 C CA . LEU A 1 87 ? -11.285 -12.907 -13.619 1.00 62.78 87 LEU A CA 1
ATOM 626 C C . LEU A 1 87 ? -12.203 -12.207 -12.607 1.00 62.78 87 LEU A C 1
ATOM 628 O O . LEU A 1 87 ? -11.761 -11.246 -11.972 1.00 62.78 87 LEU A O 1
ATOM 632 N N . PRO A 1 88 ? -13.466 -12.648 -12.453 1.00 65.69 88 PRO A N 1
ATOM 633 C CA . PRO A 1 88 ? -14.404 -12.060 -11.507 1.00 65.69 88 PRO A CA 1
ATOM 634 C C . PRO A 1 88 ? -14.080 -12.549 -10.093 1.00 65.69 88 PRO A C 1
ATOM 636 O O . PRO A 1 88 ? -14.767 -13.401 -9.534 1.00 65.69 88 PRO A O 1
ATOM 639 N N . TRP A 1 89 ? -12.994 -12.034 -9.526 1.00 70.19 89 TRP A N 1
ATOM 640 C CA . TRP A 1 89 ? -12.684 -12.258 -8.124 1.00 70.19 89 TRP A CA 1
ATOM 641 C C . TRP A 1 89 ? -13.639 -11.439 -7.249 1.00 70.19 89 TRP A C 1
ATOM 643 O O . TRP A 1 89 ? -13.952 -10.294 -7.599 1.00 70.19 89 TRP A O 1
ATOM 653 N N . PRO A 1 90 ? -14.101 -11.981 -6.112 1.00 74.56 90 PRO A N 1
ATOM 654 C CA . PRO A 1 90 ? -14.772 -11.171 -5.110 1.00 74.56 90 PRO A CA 1
ATOM 655 C C . PRO A 1 90 ? -13.770 -10.140 -4.579 1.00 74.56 90 PRO A C 1
ATOM 657 O O . PRO A 1 90 ? -12.765 -10.493 -3.963 1.00 74.56 90 PRO A O 1
ATOM 660 N N . MET A 1 91 ? -14.030 -8.865 -4.861 1.00 86.94 91 MET A N 1
ATOM 661 C CA . MET A 1 91 ? -13.220 -7.753 -4.371 1.00 86.94 91 MET A CA 1
ATOM 662 C C . MET A 1 91 ? -13.969 -7.035 -3.264 1.00 86.94 91 MET A C 1
ATOM 664 O O . MET A 1 91 ? -15.181 -6.844 -3.360 1.00 86.94 91 MET A O 1
ATOM 668 N N . ILE A 1 92 ? -13.222 -6.600 -2.260 1.00 93.81 92 ILE A N 1
ATOM 669 C CA . ILE A 1 92 ? -13.725 -5.763 -1.176 1.00 93.81 92 ILE A CA 1
ATOM 670 C C . ILE A 1 92 ? -13.172 -4.347 -1.320 1.00 93.81 92 ILE A C 1
ATOM 672 O O . ILE A 1 92 ? -12.086 -4.128 -1.864 1.00 93.81 92 ILE A O 1
ATOM 676 N N . SER A 1 93 ? -13.925 -3.368 -0.848 1.00 95.88 93 SER A N 1
ATOM 677 C CA . SER A 1 93 ? -13.458 -1.995 -0.710 1.00 95.88 93 SER A CA 1
ATOM 678 C C . SER A 1 93 ? -12.424 -1.877 0.421 1.00 95.88 93 SER A C 1
ATOM 680 O O . SER A 1 93 ? -12.364 -2.733 1.308 1.00 95.88 93 SER A O 1
ATOM 682 N N . PRO A 1 94 ? -11.610 -0.805 0.442 1.00 97.38 94 PRO A N 1
ATOM 683 C CA . PRO A 1 94 ? -10.708 -0.524 1.556 1.00 97.38 94 PRO A CA 1
ATOM 684 C C . PRO A 1 94 ? -11.421 -0.464 2.912 1.00 97.38 94 PRO A C 1
ATOM 686 O O . PRO A 1 94 ? -10.860 -0.914 3.905 1.00 97.38 94 PRO A O 1
ATOM 689 N N . ARG A 1 95 ? -12.667 0.026 2.938 1.00 97.38 95 ARG A N 1
ATOM 690 C CA . ARG A 1 95 ? -13.490 0.089 4.149 1.00 97.38 95 ARG A CA 1
ATOM 691 C C . ARG A 1 95 ? -13.905 -1.291 4.643 1.00 97.38 95 ARG A C 1
ATOM 693 O O . ARG A 1 95 ? -13.659 -1.620 5.794 1.00 97.38 95 ARG A O 1
ATOM 700 N N . GLU A 1 96 ? -14.448 -2.126 3.759 1.00 96.94 96 GLU A N 1
ATOM 701 C CA . GLU A 1 96 ? -14.823 -3.508 4.100 1.00 96.94 96 GLU A CA 1
ATOM 702 C C . GLU A 1 96 ? -13.602 -4.341 4.521 1.00 96.94 96 GLU A C 1
ATOM 704 O O . GLU A 1 96 ? -13.693 -5.180 5.415 1.00 96.94 96 GLU A O 1
ATOM 709 N N . LEU A 1 97 ? -12.436 -4.109 3.903 1.00 96.94 97 LEU A N 1
ATOM 710 C CA . LEU A 1 97 ? -11.175 -4.681 4.377 1.00 96.94 97 LEU A CA 1
ATOM 711 C C . LEU A 1 97 ? -10.887 -4.225 5.809 1.00 96.94 97 LEU A C 1
ATOM 713 O O . LEU A 1 97 ? -10.633 -5.063 6.672 1.00 96.94 97 LEU A O 1
ATOM 717 N N . ALA A 1 98 ? -10.930 -2.917 6.059 1.00 96.25 98 ALA A N 1
ATOM 718 C CA . ALA A 1 98 ? -10.592 -2.338 7.348 1.00 96.25 98 ALA A CA 1
ATOM 719 C C . ALA A 1 98 ? -11.515 -2.815 8.479 1.00 96.25 98 ALA A C 1
ATOM 721 O O . ALA A 1 98 ? -11.024 -3.124 9.560 1.00 96.25 98 ALA A O 1
ATOM 722 N N . GLU A 1 99 ? -12.813 -2.978 8.220 1.00 95.06 99 GLU A N 1
ATOM 723 C CA . GLU A 1 99 ? -13.787 -3.529 9.175 1.00 95.06 99 GLU A CA 1
ATOM 724 C C . GLU A 1 99 ? -13.472 -4.974 9.596 1.00 95.06 99 GLU A C 1
ATOM 726 O O . GLU A 1 99 ? -13.787 -5.384 10.713 1.00 95.06 99 GLU A O 1
ATOM 731 N N . ARG A 1 100 ? -12.807 -5.753 8.732 1.00 94.94 100 ARG A N 1
ATOM 732 C CA . ARG A 1 100 ? -12.391 -7.130 9.041 1.00 94.94 100 ARG A CA 1
ATOM 733 C C . ARG A 1 100 ? -11.104 -7.198 9.855 1.00 94.94 100 ARG A C 1
ATOM 735 O O . ARG A 1 100 ? -10.947 -8.122 10.653 1.00 94.94 100 ARG A O 1
ATOM 742 N N . LEU A 1 101 ? -10.189 -6.241 9.673 1.00 95.44 101 LEU A N 1
ATOM 743 C CA . LEU A 1 101 ? -8.852 -6.265 10.283 1.00 95.44 101 LEU A CA 1
ATOM 744 C C . LEU A 1 101 ? -8.845 -6.491 11.805 1.00 95.44 101 LEU A C 1
ATOM 746 O O . LEU A 1 101 ? -7.995 -7.265 12.245 1.00 95.44 101 LEU A O 1
ATOM 750 N N . PRO A 1 102 ? -9.750 -5.905 12.619 1.00 94.00 102 PRO A N 1
ATOM 751 C CA . PRO A 1 102 ? -9.801 -6.173 14.054 1.00 94.00 102 PRO A CA 1
ATOM 752 C C . PRO A 1 102 ? -9.969 -7.661 14.367 1.00 94.00 102 PRO A C 1
ATOM 754 O O . PRO A 1 102 ? -9.242 -8.193 15.201 1.00 94.00 102 PRO A O 1
ATOM 757 N N . GLY A 1 103 ? -10.885 -8.336 13.663 1.00 94.25 103 GLY A N 1
ATOM 758 C CA . GLY A 1 103 ? -11.139 -9.770 13.809 1.00 94.25 103 GLY A CA 1
ATOM 759 C C . GLY A 1 103 ? -9.972 -10.617 13.307 1.00 94.25 103 GLY A C 1
ATOM 760 O O . GLY A 1 103 ? -9.501 -11.500 14.018 1.00 94.25 103 GLY A O 1
ATOM 761 N N . GLU A 1 104 ? -9.450 -10.297 12.122 1.00 94.81 104 GLU A N 1
ATOM 762 C CA . GLU A 1 104 ? -8.310 -11.007 11.519 1.00 94.81 104 GLU A CA 1
ATOM 763 C C . GLU A 1 104 ? -7.037 -10.881 12.375 1.00 94.81 104 GLU A C 1
ATOM 765 O O . GLU A 1 104 ? -6.212 -11.789 12.404 1.00 94.81 104 GLU A O 1
ATOM 770 N N . CYS A 1 105 ? -6.889 -9.775 13.113 1.00 94.44 105 CYS A N 1
ATOM 771 C CA . CYS A 1 105 ? -5.764 -9.527 14.012 1.00 94.44 105 CYS A CA 1
ATOM 772 C C . CYS A 1 105 ? -5.979 -10.025 15.451 1.00 94.44 105 CYS A C 1
ATOM 774 O O . CYS A 1 105 ? -5.072 -9.822 16.261 1.00 94.44 105 CYS A O 1
ATOM 776 N N . GLN A 1 106 ? -7.126 -10.631 15.801 1.00 92.69 106 GLN A N 1
ATOM 777 C CA . GLN A 1 106 ? -7.381 -11.111 17.170 1.00 92.69 106 GLN A CA 1
ATOM 778 C C . GLN A 1 106 ? -6.375 -12.175 17.644 1.00 92.69 106 GLN A C 1
ATOM 780 O O . GLN A 1 106 ? -5.858 -12.022 18.755 1.00 92.69 106 GLN A O 1
ATOM 785 N N . PRO A 1 107 ? -6.057 -13.233 16.864 1.00 93.44 107 PRO A N 1
ATOM 786 C CA . PRO A 1 107 ? -5.083 -14.233 17.297 1.00 93.44 107 PRO A CA 1
ATOM 787 C C . PRO A 1 107 ? -3.712 -13.596 17.547 1.00 93.44 107 PRO A C 1
ATOM 789 O O . PRO A 1 107 ? -3.268 -12.757 16.768 1.00 93.44 107 PRO A O 1
ATOM 792 N N . GLU A 1 108 ? -3.009 -13.998 18.609 1.00 88.31 108 GLU A N 1
ATOM 793 C CA . GLU A 1 108 ? -1.730 -13.373 18.998 1.00 88.31 108 GLU A CA 1
ATOM 794 C C . GLU A 1 108 ? -0.667 -13.408 17.892 1.00 88.31 108 GLU A C 1
ATOM 796 O O . GLU A 1 108 ? 0.066 -12.438 17.714 1.00 88.31 108 GLU A O 1
ATOM 801 N N . ASN A 1 109 ? -0.645 -14.491 17.112 1.00 89.75 109 ASN A N 1
ATOM 802 C CA . ASN A 1 109 ? 0.299 -14.702 16.014 1.00 89.75 109 ASN A CA 1
ATOM 803 C C . ASN A 1 109 ? -0.235 -14.234 14.651 1.00 89.75 109 ASN A C 1
ATOM 805 O O . ASN A 1 109 ? 0.379 -14.526 13.627 1.00 89.75 109 ASN A O 1
ATOM 809 N N . ALA A 1 110 ? -1.388 -13.561 14.609 1.00 94.94 110 ALA A N 1
ATOM 810 C CA . ALA A 1 110 ? -1.937 -13.077 13.353 1.00 94.94 110 ALA A CA 1
ATOM 811 C C . ALA A 1 110 ? -1.085 -11.941 12.780 1.00 94.94 110 ALA A C 1
ATOM 813 O O . ALA A 1 110 ? -0.716 -10.996 13.480 1.00 94.94 110 ALA A O 1
ATOM 814 N N . ARG A 1 111 ? -0.822 -12.018 11.478 1.00 97.00 111 ARG A N 1
ATOM 815 C CA . ARG A 1 111 ? -0.142 -10.985 10.693 1.00 97.00 111 ARG A CA 1
ATOM 816 C C . ARG A 1 111 ? -0.855 -10.838 9.360 1.00 97.00 111 ARG A C 1
ATOM 818 O O . ARG A 1 111 ? -1.147 -11.832 8.696 1.00 97.00 111 ARG A O 1
ATOM 825 N N . VAL A 1 112 ? -1.140 -9.601 8.976 1.00 98.25 112 VAL A N 1
ATOM 826 C CA . VAL A 1 112 ? -1.853 -9.284 7.739 1.00 98.25 112 VAL A CA 1
ATOM 827 C C . VAL A 1 112 ? -0.893 -8.608 6.770 1.00 98.25 112 VAL A C 1
ATOM 829 O O . VAL A 1 112 ? -0.343 -7.558 7.084 1.00 98.25 112 VAL A O 1
ATOM 832 N N . ALA A 1 113 ? -0.720 -9.177 5.582 1.00 98.69 113 ALA A N 1
ATOM 833 C CA . ALA A 1 113 ? 0.014 -8.568 4.483 1.00 98.69 113 ALA A CA 1
ATOM 834 C C . ALA A 1 113 ? -0.946 -7.854 3.527 1.00 98.69 113 ALA A C 1
ATOM 836 O O . ALA A 1 113 ? -1.869 -8.462 2.983 1.00 98.69 113 ALA A O 1
ATOM 837 N N . LEU A 1 114 ? -0.694 -6.571 3.283 1.00 98.69 114 LEU A N 1
ATOM 838 C CA . LEU A 1 114 ? -1.359 -5.771 2.261 1.00 98.69 114 LEU A CA 1
ATOM 839 C C . LEU A 1 114 ? -0.383 -5.590 1.100 1.00 98.69 114 LEU A C 1
ATOM 841 O O . LEU A 1 114 ? 0.634 -4.906 1.228 1.00 98.69 114 LEU A O 1
ATOM 845 N N . VAL A 1 115 ? -0.670 -6.260 -0.011 1.00 98.69 115 VAL A N 1
ATOM 846 C CA . VAL A 1 115 ? 0.261 -6.460 -1.121 1.00 98.69 115 VAL A CA 1
ATOM 847 C C . VAL A 1 115 ? -0.072 -5.510 -2.263 1.00 98.69 115 VAL A C 1
ATOM 849 O O . VAL A 1 115 ? -1.178 -5.533 -2.799 1.00 98.69 115 VAL A O 1
ATOM 852 N N . PHE A 1 116 ? 0.902 -4.703 -2.667 1.00 98.50 116 PHE A N 1
ATOM 853 C CA . PHE A 1 116 ? 0.786 -3.732 -3.747 1.00 98.50 116 PHE A CA 1
ATOM 854 C C . PHE A 1 116 ? 1.761 -4.074 -4.868 1.00 98.50 116 PHE A C 1
ATOM 856 O O . PHE A 1 116 ? 2.912 -4.446 -4.635 1.00 98.50 116 PHE A O 1
ATOM 863 N N . GLY A 1 117 ? 1.268 -3.974 -6.097 1.00 97.00 117 GLY A N 1
ATOM 864 C CA . GLY A 1 117 ? 2.023 -4.335 -7.286 1.00 97.00 117 GLY A CA 1
ATOM 865 C C . GLY A 1 117 ? 2.878 -3.209 -7.856 1.00 97.00 117 GLY A C 1
ATOM 866 O O . GLY A 1 117 ? 3.007 -2.122 -7.293 1.00 97.00 117 GLY A O 1
ATOM 867 N N . ARG A 1 118 ? 3.423 -3.505 -9.032 1.00 96.75 118 ARG A N 1
ATOM 868 C CA . ARG A 1 118 ? 4.303 -2.632 -9.813 1.00 96.75 118 ARG A CA 1
ATOM 869 C C . ARG A 1 118 ? 3.531 -1.415 -10.317 1.00 96.75 118 ARG A C 1
ATOM 871 O O . ARG A 1 118 ? 2.337 -1.517 -10.588 1.00 96.75 118 ARG A O 1
ATOM 878 N N . GLU A 1 119 ? 4.207 -0.288 -10.514 1.00 93.94 119 GLU A N 1
ATOM 879 C CA . GLU A 1 119 ? 3.544 0.955 -10.937 1.00 93.94 119 GLU A CA 1
ATOM 880 C C . GLU A 1 119 ? 2.909 0.886 -12.331 1.00 93.94 119 GLU A C 1
ATOM 882 O O . GLU A 1 119 ? 1.898 1.533 -12.587 1.00 93.94 119 GLU A O 1
ATOM 887 N N . ASP A 1 120 ? 3.514 0.114 -13.229 1.00 90.62 120 ASP A N 1
ATOM 888 C CA . ASP A 1 120 ? 3.139 0.005 -14.639 1.00 90.62 120 ASP A CA 1
ATOM 889 C C . ASP A 1 120 ? 2.120 -1.107 -14.919 1.00 90.62 120 ASP A C 1
ATOM 891 O O . ASP A 1 120 ? 1.316 -1.008 -15.844 1.00 90.62 120 ASP A O 1
ATOM 895 N N . SER A 1 121 ? 2.175 -2.182 -14.138 1.00 90.94 121 SER A N 1
ATOM 896 C CA . SER A 1 121 ? 1.514 -3.453 -14.446 1.00 90.94 121 SER A CA 1
ATOM 897 C C . SER A 1 121 ? 0.749 -4.054 -13.269 1.00 90.94 121 SER A C 1
ATOM 899 O O . SER A 1 121 ? 0.015 -5.025 -13.449 1.00 90.94 121 SER A O 1
ATOM 901 N N . GLY A 1 122 ? 0.877 -3.482 -12.070 1.00 93.62 122 GLY A N 1
ATOM 902 C CA . GLY A 1 122 ? 0.234 -3.987 -10.866 1.00 93.62 122 GLY A CA 1
ATOM 903 C C . GLY A 1 122 ? 0.738 -5.374 -10.456 1.00 93.62 122 GLY A C 1
ATOM 904 O O . GLY A 1 122 ? 1.925 -5.705 -10.584 1.00 93.62 122 GLY A O 1
ATOM 905 N N . LEU A 1 123 ? -0.174 -6.160 -9.881 1.00 94.12 123 LEU A N 1
ATOM 906 C CA . LEU A 1 123 ? 0.056 -7.556 -9.519 1.00 94.12 123 LEU A CA 1
ATOM 907 C C . LEU A 1 123 ? -0.259 -8.457 -10.712 1.00 94.12 123 LEU A C 1
ATOM 909 O O . LEU A 1 123 ? -1.292 -8.316 -11.366 1.00 94.12 123 LEU A O 1
ATOM 913 N N . THR A 1 124 ? 0.610 -9.425 -10.962 1.00 93.31 124 THR A N 1
ATOM 914 C CA . THR A 1 124 ? 0.351 -10.497 -11.921 1.00 93.31 124 THR A CA 1
ATOM 915 C C . THR A 1 124 ? -0.781 -11.399 -11.423 1.00 93.31 124 THR A C 1
ATOM 917 O O . THR A 1 124 ? -1.052 -11.492 -10.225 1.00 93.31 124 THR A O 1
ATOM 920 N N . ASN A 1 125 ? -1.414 -12.145 -12.332 1.00 91.31 125 ASN A N 1
ATOM 921 C CA . ASN A 1 125 ? -2.433 -13.127 -11.944 1.00 91.31 125 ASN A CA 1
ATOM 922 C C . ASN A 1 125 ? -1.894 -14.179 -10.960 1.00 91.31 125 ASN A C 1
ATOM 924 O O . ASN A 1 125 ? -2.626 -14.594 -10.069 1.00 91.31 125 ASN A O 1
ATOM 928 N N . ALA A 1 126 ? -0.628 -14.587 -11.102 1.00 92.94 126 ALA A N 1
ATOM 929 C CA . ALA A 1 126 ? 0.004 -15.533 -10.186 1.00 92.94 126 ALA A CA 1
ATOM 930 C C . ALA A 1 126 ? 0.135 -14.941 -8.772 1.00 92.94 126 ALA A C 1
ATOM 932 O O . ALA A 1 126 ? -0.215 -15.601 -7.802 1.00 92.94 126 ALA A O 1
ATOM 933 N N . GLU A 1 127 ? 0.551 -13.677 -8.653 1.00 95.44 127 GLU A N 1
ATOM 934 C CA . GLU A 1 127 ? 0.632 -12.968 -7.366 1.00 95.44 127 GLU A CA 1
ATOM 935 C C . GLU A 1 127 ? -0.756 -12.753 -6.744 1.00 95.44 127 GLU A C 1
ATOM 937 O O . GLU A 1 127 ? -0.938 -12.961 -5.545 1.00 95.44 127 GLU A O 1
ATOM 942 N N . LEU A 1 128 ? -1.767 -12.419 -7.554 1.00 93.00 128 LEU A N 1
ATOM 943 C CA . LEU A 1 128 ? -3.153 -12.314 -7.086 1.00 93.00 128 LEU A CA 1
ATOM 944 C C . LEU A 1 128 ? -3.683 -13.651 -6.557 1.00 93.00 128 LEU A C 1
ATOM 946 O O . LEU A 1 128 ? -4.368 -13.659 -5.539 1.00 93.00 128 LEU A O 1
ATOM 950 N N . GLN A 1 129 ? -3.345 -14.773 -7.197 1.00 90.88 129 GLN A N 1
ATOM 951 C CA . GLN A 1 129 ? -3.727 -16.116 -6.741 1.00 90.88 129 GLN A CA 1
ATOM 952 C C . GLN A 1 129 ? -3.054 -16.532 -5.426 1.00 90.88 129 GLN A C 1
ATOM 954 O O . GLN A 1 129 ? -3.539 -17.449 -4.767 1.00 90.88 129 GLN A O 1
ATOM 959 N N . ARG A 1 130 ? -1.953 -15.879 -5.030 1.00 93.31 130 ARG A N 1
ATOM 960 C CA . ARG A 1 130 ? -1.336 -16.074 -3.707 1.00 93.31 130 ARG A CA 1
ATOM 961 C C . ARG A 1 130 ? -2.034 -15.293 -2.597 1.00 93.31 130 ARG A C 1
ATOM 963 O O . ARG A 1 130 ? -1.784 -15.566 -1.429 1.00 93.31 130 ARG A O 1
ATOM 970 N N . CYS A 1 131 ? -2.886 -14.329 -2.939 1.00 94.19 131 CYS A N 1
ATOM 971 C CA . CYS A 1 131 ? -3.638 -13.553 -1.961 1.00 94.19 131 CYS A CA 1
ATOM 972 C C . CYS A 1 131 ? -4.963 -14.252 -1.631 1.00 94.19 131 CYS A C 1
ATOM 974 O O . CYS A 1 131 ? -5.646 -14.760 -2.518 1.00 94.19 131 CYS A O 1
ATOM 976 N N . HIS A 1 132 ? -5.361 -14.231 -0.359 1.00 94.12 132 HIS A N 1
ATOM 977 C CA . HIS A 1 132 ? -6.632 -14.804 0.099 1.00 94.12 132 HIS A CA 1
ATOM 978 C C . HIS A 1 132 ? -7.833 -13.908 -0.236 1.00 94.12 132 HIS A C 1
ATOM 980 O O . HIS A 1 132 ? -8.960 -14.386 -0.335 1.00 94.12 132 HIS A O 1
ATOM 986 N N . ALA A 1 133 ? -7.597 -12.604 -0.385 1.00 93.75 133 ALA A N 1
ATOM 987 C CA . ALA A 1 133 ? -8.603 -11.627 -0.775 1.00 93.75 133 ALA A CA 1
ATOM 988 C C . ALA A 1 133 ? -7.989 -10.546 -1.668 1.00 93.75 133 ALA A C 1
ATOM 990 O O . ALA A 1 133 ? -6.767 -10.362 -1.704 1.00 93.75 133 ALA A O 1
ATOM 991 N N . HIS A 1 134 ? -8.847 -9.795 -2.354 1.00 94.62 134 HIS A N 1
ATOM 992 C CA . HIS A 1 134 ? -8.434 -8.661 -3.173 1.00 94.62 134 HIS A CA 1
ATOM 993 C C . HIS A 1 134 ? -9.150 -7.397 -2.733 1.00 94.62 134 HIS A C 1
ATOM 995 O O . HIS A 1 134 ? -10.365 -7.403 -2.533 1.00 94.62 134 HIS A O 1
ATOM 1001 N N . VAL A 1 135 ? -8.393 -6.312 -2.609 1.00 95.38 135 VAL A N 1
ATOM 1002 C CA . VAL A 1 135 ? -8.934 -4.991 -2.301 1.00 95.38 135 VAL A CA 1
ATOM 1003 C C . VAL A 1 135 ? -8.928 -4.129 -3.555 1.00 95.38 135 VAL A C 1
ATOM 1005 O O . VAL A 1 135 ? -7.928 -4.051 -4.273 1.00 95.38 135 VAL A O 1
ATOM 1008 N N . HIS A 1 136 ? -10.055 -3.477 -3.818 1.00 94.75 136 HIS A N 1
ATOM 1009 C CA . HIS A 1 136 ? -10.211 -2.549 -4.925 1.00 94.75 136 HIS A CA 1
ATOM 1010 C C . HIS A 1 136 ? -10.606 -1.177 -4.397 1.00 94.75 136 HIS A C 1
ATOM 1012 O O . HIS A 1 136 ? -11.676 -1.025 -3.816 1.00 94.75 136 HIS A O 1
ATOM 1018 N N . ILE A 1 137 ? -9.755 -0.176 -4.626 1.00 95.38 137 ILE A N 1
ATOM 1019 C CA . ILE A 1 137 ? -10.062 1.218 -4.299 1.00 95.38 137 ILE A CA 1
ATOM 1020 C C . ILE A 1 137 ? -11.023 1.756 -5.369 1.00 95.38 137 ILE A C 1
ATOM 1022 O O . ILE A 1 137 ? -10.615 1.867 -6.533 1.00 95.38 137 ILE A O 1
ATOM 1026 N N . PRO A 1 138 ? -12.273 2.111 -5.012 1.00 93.38 138 PRO A N 1
ATOM 1027 C CA . PRO A 1 138 ? -13.194 2.722 -5.957 1.00 93.38 138 PRO A CA 1
ATOM 1028 C C . PRO A 1 138 ? -12.618 4.052 -6.446 1.00 93.38 138 PRO A C 1
ATOM 1030 O O . PRO A 1 138 ? -12.266 4.927 -5.659 1.00 93.38 138 PRO A O 1
ATOM 1033 N N . THR A 1 139 ? -12.497 4.185 -7.758 1.00 93.31 139 THR A N 1
ATOM 1034 C CA . THR A 1 139 ? -11.910 5.342 -8.443 1.00 93.31 139 THR A CA 1
ATOM 1035 C C . THR A 1 139 ? -12.772 5.704 -9.647 1.00 93.31 139 THR A C 1
ATOM 1037 O O . THR A 1 139 ? -13.729 4.996 -9.972 1.00 93.31 139 THR A O 1
ATOM 1040 N N . ASN A 1 140 ? -12.452 6.813 -10.317 1.00 91.69 140 ASN A N 1
ATOM 1041 C CA . ASN A 1 140 ? -13.086 7.141 -11.588 1.00 91.69 140 ASN A CA 1
ATOM 1042 C C . ASN A 1 140 ? -12.897 5.976 -12.581 1.00 91.69 140 ASN A C 1
ATOM 1044 O O . ASN A 1 140 ? -11.768 5.554 -12.827 1.00 91.69 140 ASN A O 1
ATOM 1048 N N . ALA A 1 141 ? -13.991 5.476 -13.163 1.00 86.38 141 ALA A N 1
ATOM 1049 C CA . ALA A 1 141 ? -13.971 4.345 -14.089 1.00 86.38 141 ALA A CA 1
ATOM 1050 C C . ALA A 1 141 ? -13.111 4.603 -15.340 1.00 86.38 141 ALA A C 1
ATOM 1052 O O . ALA A 1 141 ? -12.544 3.657 -15.887 1.00 86.38 141 ALA A O 1
ATOM 1053 N N . ASP A 1 142 ? -12.977 5.869 -15.747 1.00 88.31 142 ASP A N 1
ATOM 1054 C CA . ASP A 1 142 ? -12.170 6.281 -16.900 1.00 88.31 142 ASP A CA 1
ATOM 1055 C C . ASP A 1 142 ? -10.695 6.539 -16.539 1.00 88.31 142 ASP A C 1
ATOM 1057 O O . ASP A 1 142 ? -9.849 6.686 -17.420 1.00 88.31 142 ASP A O 1
ATOM 1061 N N . PHE A 1 143 ? -10.364 6.595 -15.242 1.00 85.81 143 PHE A N 1
ATOM 1062 C CA . PHE A 1 143 ? -9.015 6.869 -14.745 1.00 85.81 143 PHE A CA 1
ATOM 1063 C C . PHE A 1 143 ? -8.782 6.196 -13.383 1.00 85.81 143 PHE A C 1
ATOM 1065 O O . PHE A 1 143 ? -8.763 6.837 -12.332 1.00 85.81 143 PHE A O 1
ATOM 1072 N N . SER A 1 144 ? -8.641 4.870 -13.408 1.00 85.25 144 SER A N 1
ATOM 1073 C CA . SER A 1 144 ? -8.669 4.032 -12.202 1.00 85.25 144 SER A CA 1
ATOM 1074 C C . SER A 1 144 ? -7.296 3.670 -11.627 1.00 85.25 144 SER A C 1
ATOM 1076 O O . SER A 1 144 ? -7.208 2.945 -10.637 1.00 85.25 144 SER A O 1
ATOM 1078 N N . SER A 1 145 ? -6.209 4.106 -12.270 1.00 87.06 145 SER A N 1
ATOM 1079 C CA . SER A 1 145 ? -4.846 3.777 -11.848 1.00 87.06 145 SER A CA 1
ATOM 1080 C C . SER A 1 145 ? -4.318 4.832 -10.884 1.00 87.06 145 SER A C 1
ATOM 1082 O O . SER A 1 145 ? -3.960 5.937 -11.289 1.00 87.06 145 SER A O 1
ATOM 1084 N N . LEU A 1 146 ? -4.257 4.489 -9.600 1.00 93.94 146 LEU A N 1
ATOM 1085 C CA . LEU A 1 146 ? -3.645 5.343 -8.585 1.00 93.94 146 LEU A CA 1
ATOM 1086 C C . LEU A 1 146 ? -2.123 5.190 -8.592 1.00 93.94 146 LEU A C 1
ATOM 1088 O O . LEU A 1 146 ? -1.589 4.107 -8.822 1.00 93.94 146 LEU A O 1
ATOM 1092 N N . ASN A 1 147 ? -1.420 6.275 -8.265 1.00 96.31 147 ASN A N 1
ATOM 1093 C CA . ASN A 1 147 ? -0.013 6.188 -7.882 1.00 96.31 147 ASN A CA 1
ATOM 1094 C C . ASN A 1 147 ? 0.148 5.238 -6.676 1.00 96.31 147 ASN A C 1
ATOM 1096 O O . ASN A 1 147 ? -0.693 5.238 -5.776 1.00 96.31 147 ASN A O 1
ATOM 1100 N N . LEU A 1 148 ? 1.251 4.481 -6.631 1.00 97.50 148 LEU A N 1
ATOM 1101 C CA . LEU A 1 148 ? 1.519 3.483 -5.590 1.00 97.50 148 LEU A CA 1
ATOM 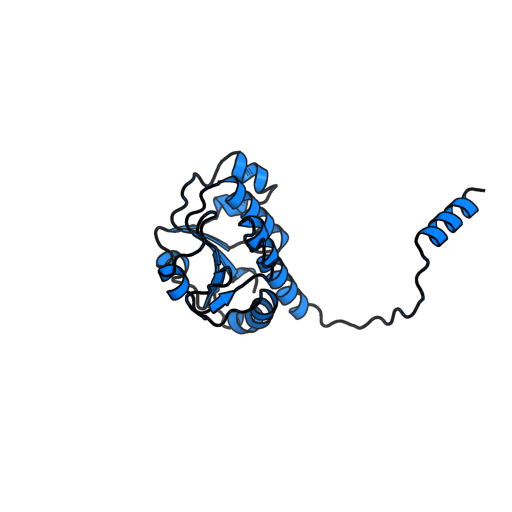1102 C C . LEU A 1 148 ? 1.392 4.048 -4.165 1.00 97.50 148 LEU A C 1
ATOM 1104 O O . LEU A 1 148 ? 0.668 3.488 -3.345 1.00 97.50 148 LEU A O 1
ATOM 1108 N N . ALA A 1 149 ? 2.035 5.184 -3.877 1.00 98.06 149 ALA A N 1
ATOM 1109 C CA . ALA A 1 149 ? 1.974 5.802 -2.554 1.00 98.06 149 ALA A CA 1
ATOM 1110 C C . ALA A 1 149 ? 0.562 6.306 -2.216 1.00 98.06 149 ALA A C 1
ATOM 1112 O O . ALA A 1 149 ? 0.139 6.209 -1.067 1.00 98.06 149 ALA A O 1
ATOM 1113 N N . ALA A 1 150 ? -0.194 6.789 -3.207 1.00 98.25 150 ALA A N 1
ATOM 1114 C CA . ALA A 1 150 ? -1.584 7.200 -3.013 1.00 98.25 150 ALA A CA 1
ATOM 1115 C C . ALA A 1 150 ? -2.502 6.003 -2.713 1.00 98.25 150 ALA A C 1
ATOM 1117 O O . ALA A 1 150 ? -3.334 6.078 -1.811 1.00 98.25 150 ALA A O 1
ATOM 1118 N N . ALA A 1 151 ? -2.325 4.882 -3.419 1.00 98.00 151 ALA A N 1
ATOM 1119 C CA . ALA A 1 151 ? -3.067 3.652 -3.151 1.00 98.00 151 ALA A CA 1
ATOM 1120 C C . ALA A 1 151 ? -2.784 3.126 -1.735 1.00 98.00 151 ALA A C 1
ATOM 1122 O O . ALA A 1 151 ? -3.719 2.822 -0.991 1.00 98.00 151 ALA A O 1
ATOM 1123 N N . VAL A 1 152 ? -1.507 3.094 -1.334 1.00 98.62 152 VAL A N 1
ATOM 1124 C CA . VAL A 1 152 ? -1.116 2.726 0.034 1.00 98.62 152 VAL A CA 1
ATOM 1125 C C . VAL A 1 152 ? -1.707 3.700 1.052 1.00 98.62 152 VAL A C 1
ATOM 1127 O O . VAL A 1 152 ? -2.244 3.254 2.059 1.00 98.62 152 VAL A O 1
ATOM 1130 N N . GLN A 1 153 ? -1.694 5.008 0.785 1.00 98.81 153 GLN A N 1
ATOM 1131 C CA . GLN A 1 153 ? -2.255 6.014 1.689 1.00 98.81 153 GLN A CA 1
ATOM 1132 C C . GLN A 1 153 ? -3.752 5.811 1.953 1.00 98.81 153 GLN A C 1
ATOM 1134 O O . GLN A 1 153 ? -4.172 5.935 3.103 1.00 98.81 153 GLN A O 1
ATOM 1139 N N . VAL A 1 154 ? -4.550 5.489 0.929 1.00 98.62 154 VAL A N 1
ATOM 1140 C CA . VAL A 1 154 ? -5.994 5.234 1.091 1.00 98.62 154 VAL A CA 1
ATOM 1141 C C . VAL A 1 154 ? -6.234 4.012 1.974 1.00 98.62 154 VAL A C 1
ATOM 1143 O O . VAL A 1 154 ? -7.014 4.076 2.921 1.00 98.62 154 VAL A O 1
ATOM 1146 N N . VAL A 1 155 ? -5.538 2.907 1.700 1.00 98.56 155 VAL A N 1
ATOM 1147 C CA . VAL A 1 155 ? -5.706 1.670 2.474 1.00 98.56 155 VAL A CA 1
ATOM 1148 C C . VAL A 1 155 ? -5.188 1.843 3.904 1.00 98.56 155 VAL A C 1
ATOM 1150 O O . VAL A 1 155 ? -5.874 1.476 4.851 1.00 98.56 155 VAL A O 1
ATOM 1153 N N . ALA A 1 156 ? -4.017 2.459 4.082 1.00 98.62 156 ALA A N 1
ATOM 1154 C CA . ALA A 1 156 ? -3.441 2.733 5.395 1.00 98.62 156 ALA A CA 1
ATOM 1155 C C . ALA A 1 156 ? -4.332 3.657 6.240 1.00 98.62 156 ALA A C 1
ATOM 1157 O O . ALA A 1 156 ? -4.435 3.469 7.452 1.00 98.62 156 ALA A O 1
ATOM 1158 N N . TYR A 1 157 ? -4.998 4.628 5.609 1.00 98.69 157 TYR A N 1
ATOM 1159 C CA . TYR A 1 157 ? -5.970 5.488 6.277 1.00 98.69 157 TYR A CA 1
ATOM 1160 C C . TYR A 1 157 ? -7.172 4.696 6.798 1.00 98.69 157 TYR A C 1
ATOM 1162 O O . TYR A 1 157 ? -7.510 4.822 7.972 1.00 98.69 157 TYR A O 1
ATOM 1170 N N . GLU A 1 158 ? -7.768 3.825 5.983 1.00 98.50 158 GLU A N 1
ATOM 1171 C CA . GLU A 1 158 ? -8.885 2.983 6.432 1.00 98.50 158 GLU A CA 1
ATOM 1172 C C . GLU A 1 158 ? -8.441 2.021 7.557 1.00 98.50 158 GLU A C 1
ATOM 1174 O O . GLU A 1 158 ? -9.144 1.887 8.559 1.00 98.50 158 GLU A O 1
ATOM 1179 N N . CYS A 1 159 ? -7.220 1.462 7.503 1.00 98.00 159 CYS A N 1
ATOM 1180 C CA . CYS A 1 159 ? -6.642 0.699 8.622 1.00 98.00 159 CYS A CA 1
ATOM 1181 C C . CYS A 1 159 ? -6.576 1.522 9.921 1.00 98.00 159 CYS A C 1
ATOM 1183 O O . CYS A 1 159 ? -6.897 1.015 10.999 1.00 98.00 159 CYS A O 1
ATOM 1185 N N . ARG A 1 160 ? -6.159 2.794 9.833 1.00 97.69 160 ARG A N 1
ATOM 1186 C CA . ARG A 1 160 ? -6.122 3.709 10.981 1.00 97.69 160 ARG A CA 1
ATOM 1187 C C . ARG A 1 160 ? -7.523 4.003 11.509 1.00 97.69 160 ARG A C 1
ATOM 1189 O O . ARG A 1 160 ? -7.705 4.004 12.722 1.00 97.69 160 ARG A O 1
ATOM 1196 N N . MET A 1 161 ? -8.503 4.225 10.637 1.00 97.38 161 MET A N 1
ATOM 1197 C CA . MET A 1 161 ? -9.886 4.475 11.052 1.00 97.38 161 MET A CA 1
ATOM 1198 C C . MET A 1 161 ? -10.484 3.267 11.777 1.00 97.38 161 MET A C 1
ATOM 1200 O O . MET A 1 161 ? -11.054 3.428 12.854 1.00 97.38 161 MET A O 1
ATOM 1204 N N . ALA A 1 162 ? -10.261 2.052 11.271 1.00 95.31 162 ALA A N 1
ATOM 1205 C CA . ALA A 1 162 ? -10.661 0.830 11.968 1.00 95.31 162 ALA A CA 1
ATOM 1206 C C . ALA A 1 162 ? -9.952 0.668 13.322 1.00 95.31 162 ALA A C 1
ATOM 1208 O O . ALA A 1 162 ? -10.551 0.195 14.290 1.00 95.31 162 ALA A O 1
ATOM 1209 N N . TRP A 1 163 ? -8.687 1.084 13.431 1.00 95.00 163 TRP A N 1
ATOM 1210 C CA . TRP A 1 163 ? -7.975 1.095 14.709 1.00 95.00 163 TRP A CA 1
ATOM 1211 C C . TRP A 1 163 ? -8.582 2.093 15.705 1.00 95.00 163 TRP A C 1
ATOM 1213 O O . TRP A 1 163 ? -8.836 1.726 16.848 1.00 95.00 163 TRP A O 1
ATOM 1223 N N . LEU A 1 164 ? -8.866 3.323 15.268 1.00 94.06 164 LEU A N 1
ATOM 1224 C CA . LEU A 1 164 ? -9.468 4.364 16.109 1.00 94.06 164 LEU A CA 1
ATOM 1225 C C . LEU A 1 164 ? -10.890 4.004 16.545 1.00 94.06 164 LEU A C 1
ATOM 1227 O O . LEU A 1 164 ? -11.238 4.226 17.696 1.00 94.06 164 LEU A O 1
ATOM 1231 N N . SER A 1 165 ? -11.684 3.373 15.677 1.00 90.06 165 SER A N 1
ATOM 1232 C CA . SER A 1 165 ? -13.047 2.934 16.019 1.00 90.06 165 SER A CA 1
ATOM 1233 C C . SER A 1 165 ? -13.102 1.872 17.126 1.00 90.06 165 SER A C 1
ATOM 1235 O O . SER A 1 165 ? -14.133 1.703 17.768 1.00 90.06 165 SER A O 1
ATOM 1237 N N . GLN A 1 166 ? -11.995 1.161 17.377 1.00 81.12 166 GLN A N 1
ATOM 1238 C CA . GLN A 1 166 ? -11.875 0.263 18.531 1.00 81.12 166 GLN A CA 1
ATOM 1239 C C . GLN A 1 166 ? -11.542 1.015 19.825 1.00 81.12 166 GLN A C 1
ATOM 1241 O O . GLN A 1 166 ? -11.796 0.491 20.907 1.00 81.12 166 GLN A O 1
ATOM 1246 N N . ALA A 1 167 ? -10.936 2.201 19.718 1.00 69.69 167 ALA A N 1
ATOM 1247 C CA . ALA A 1 167 ? -10.524 3.026 20.849 1.00 69.69 167 ALA A CA 1
ATOM 1248 C C . ALA A 1 167 ? -11.626 4.003 21.288 1.00 69.69 167 ALA A C 1
ATOM 1250 O O . ALA A 1 167 ? -11.812 4.197 22.487 1.00 69.69 167 ALA A O 1
ATOM 1251 N N . ASP A 1 168 ? -12.381 4.555 20.335 1.00 63.00 168 ASP A N 1
ATOM 1252 C CA . ASP A 1 168 ? -13.468 5.502 20.576 1.00 63.00 168 ASP A CA 1
ATOM 1253 C C . ASP A 1 168 ? -14.823 4.870 20.231 1.00 63.00 168 ASP A C 1
ATOM 1255 O O . ASP A 1 168 ? -15.222 4.791 19.068 1.00 63.00 168 ASP A O 1
ATOM 1259 N N . ALA A 1 169 ? -15.574 4.464 21.256 1.00 53.69 169 ALA A N 1
ATOM 1260 C CA . ALA A 1 169 ? -17.024 4.375 21.133 1.00 53.69 169 ALA A CA 1
ATOM 1261 C C . ALA A 1 169 ? -17.573 5.815 21.189 1.00 53.69 169 ALA A C 1
ATOM 1263 O O . ALA A 1 169 ? -17.384 6.479 22.210 1.00 53.69 169 ALA A O 1
ATOM 1264 N N . PRO A 1 170 ? -18.215 6.342 20.130 1.00 58.66 170 PRO A N 1
ATOM 1265 C CA . PRO A 1 170 ? -18.591 7.748 20.095 1.00 58.66 170 PRO A CA 1
ATOM 1266 C C . PRO A 1 170 ? -19.662 8.064 21.146 1.00 58.66 170 PRO A C 1
ATOM 1268 O O . PRO A 1 170 ? -20.768 7.523 21.116 1.00 58.66 170 PRO A O 1
ATOM 1271 N N . THR A 1 171 ? -19.358 8.998 22.047 1.00 53.31 171 THR A N 1
ATOM 1272 C CA . THR A 1 171 ? -20.380 9.790 22.736 1.00 53.31 171 THR A CA 1
ATOM 1273 C C . THR A 1 171 ? -20.936 10.785 21.729 1.00 53.31 171 THR A C 1
ATOM 1275 O O . THR A 1 171 ? -20.245 11.727 21.347 1.00 53.31 171 THR A O 1
ATOM 1278 N N . ALA A 1 172 ? -22.161 10.548 21.263 1.00 56.22 172 ALA A N 1
ATOM 1279 C CA . ALA A 1 172 ? -22.876 11.488 20.413 1.00 56.22 172 ALA A CA 1
ATOM 1280 C C . ALA A 1 172 ? -23.019 12.827 21.151 1.00 56.22 172 ALA A C 1
ATOM 1282 O O . ALA A 1 172 ? -23.653 12.891 22.205 1.00 56.22 172 ALA A O 1
ATOM 1283 N N . VAL A 1 173 ? -22.396 13.871 20.610 1.00 62.03 173 VAL A N 1
ATOM 1284 C CA . VAL A 1 173 ? -22.636 15.253 21.021 1.00 62.03 173 VAL A CA 1
ATOM 1285 C C . VAL A 1 173 ? -23.694 15.791 20.065 1.00 62.03 173 VAL A C 1
ATOM 1287 O O . VAL A 1 173 ? -23.505 15.762 18.850 1.00 62.03 173 VAL A O 1
ATOM 1290 N N . ASP A 1 174 ? -24.842 16.168 20.616 1.00 56.78 174 ASP A N 1
ATOM 1291 C CA . ASP A 1 174 ? -25.965 16.745 19.879 1.00 56.78 174 ASP A CA 1
ATOM 1292 C C . ASP A 1 174 ? -25.701 18.246 19.696 1.00 56.78 174 ASP A C 1
ATOM 1294 O O . ASP A 1 174 ? -26.113 19.058 20.520 1.00 56.78 174 ASP A O 1
ATOM 1298 N N . ASP A 1 175 ? -24.942 18.603 18.657 1.00 62.59 175 ASP A N 1
ATOM 1299 C CA . ASP A 1 175 ? -24.763 19.995 18.225 1.00 62.59 175 ASP A CA 1
ATOM 1300 C C . ASP A 1 175 ? -25.864 20.335 17.217 1.00 62.59 175 ASP A C 1
ATOM 1302 O O . ASP A 1 175 ? -25.696 20.243 16.000 1.00 62.59 175 ASP A O 1
ATOM 1306 N N . ASN A 1 176 ? -27.029 20.689 17.753 1.00 62.09 176 ASN A N 1
ATOM 1307 C CA . ASN A 1 176 ? -28.194 21.138 16.989 1.00 62.09 176 ASN A CA 1
ATOM 1308 C C . ASN A 1 176 ? -28.225 22.667 16.787 1.00 62.09 176 ASN A C 1
ATOM 1310 O O . ASN A 1 176 ? -29.276 23.225 16.467 1.00 62.09 176 ASN A O 1
ATOM 1314 N N . ASP A 1 177 ? -27.094 23.351 16.969 1.00 75.19 177 ASP A N 1
ATOM 1315 C CA . ASP A 1 177 ? -27.000 24.790 16.737 1.00 75.19 177 ASP A CA 1
ATOM 1316 C C . ASP A 1 177 ? -26.728 25.083 15.256 1.00 75.19 177 ASP A C 1
ATOM 1318 O O . ASP A 1 177 ? -25.797 24.560 14.638 1.00 75.19 177 ASP A O 1
ATOM 1322 N N . GLU A 1 178 ? -27.564 25.940 14.671 1.00 82.88 178 GLU A N 1
ATOM 1323 C CA . GLU A 1 178 ? -27.405 26.400 13.297 1.00 82.88 178 GLU A CA 1
ATOM 1324 C C . GLU A 1 178 ? -26.116 27.232 13.192 1.00 82.88 178 GLU A C 1
ATOM 1326 O O . GLU A 1 178 ? -25.974 28.288 13.814 1.00 82.88 178 GLU A O 1
ATOM 1331 N N . LEU A 1 179 ? -25.139 26.718 12.443 1.00 85.31 179 LEU A N 1
ATOM 1332 C CA . LEU A 1 179 ? -23.830 27.351 12.314 1.00 85.31 179 LEU A CA 1
ATOM 1333 C C . LEU A 1 179 ? -23.934 28.642 11.498 1.00 85.31 179 LEU A C 1
ATOM 1335 O O . LEU A 1 179 ? -24.495 28.648 10.402 1.00 85.31 179 LEU A O 1
ATOM 1339 N N . ALA A 1 180 ? -23.309 29.711 11.995 1.00 87.44 180 ALA A N 1
ATOM 1340 C CA . ALA A 1 180 ? -23.134 30.932 11.221 1.00 87.44 180 ALA A CA 1
ATOM 1341 C C . ALA A 1 180 ? -22.328 30.647 9.946 1.00 87.44 180 ALA A C 1
ATOM 1343 O O . ALA A 1 180 ? -21.316 29.937 9.952 1.00 87.44 180 ALA A O 1
ATOM 1344 N N . THR A 1 181 ? -22.762 31.237 8.841 1.00 92.50 181 THR A N 1
ATOM 1345 C CA . THR A 1 181 ? -22.010 31.237 7.592 1.00 92.50 181 THR A CA 1
ATOM 1346 C C . THR A 1 181 ? -20.691 31.991 7.757 1.00 92.50 181 THR A C 1
ATOM 1348 O O . THR A 1 181 ? -20.543 32.874 8.605 1.00 92.50 181 THR A O 1
ATOM 1351 N N . HIS A 1 182 ? -19.714 31.676 6.902 1.00 90.06 182 HIS A N 1
ATOM 1352 C CA . HIS A 1 182 ? -18.438 32.393 6.907 1.00 90.06 182 HIS A CA 1
ATOM 1353 C C . HIS A 1 182 ? -18.638 33.899 6.662 1.00 90.06 182 HIS A C 1
ATOM 1355 O O . HIS A 1 182 ? -17.969 34.711 7.283 1.00 90.06 182 HIS A O 1
ATOM 1361 N N . GLU A 1 183 ? -19.619 34.279 5.838 1.00 93.44 183 GLU A N 1
ATOM 1362 C CA . GLU A 1 183 ? -19.971 35.682 5.601 1.00 93.44 183 GLU A CA 1
ATOM 1363 C C . GLU A 1 183 ? -20.491 36.385 6.867 1.00 93.44 183 GLU A C 1
ATOM 1365 O O . GLU A 1 183 ? -20.141 37.535 7.122 1.00 93.44 183 GLU A O 1
ATOM 1370 N N . GLU A 1 184 ? -21.305 35.715 7.683 1.00 94.19 184 GLU A N 1
ATOM 1371 C CA . GLU A 1 184 ? -21.782 36.266 8.959 1.00 94.19 184 GLU A CA 1
ATOM 1372 C C . GLU A 1 184 ? -20.650 36.427 9.978 1.00 94.19 184 GLU A C 1
ATOM 1374 O O . GLU A 1 184 ? -20.640 37.409 10.721 1.00 94.19 184 GLU A O 1
ATOM 1379 N N . LEU A 1 185 ? -19.671 35.516 9.970 1.00 94.12 185 LEU A N 1
ATOM 1380 C CA . LEU A 1 185 ? -18.453 35.643 10.773 1.00 94.12 185 LEU A CA 1
ATOM 1381 C C . LEU A 1 185 ? -17.591 36.827 10.319 1.00 94.12 185 LEU A C 1
ATOM 1383 O O . LEU A 1 185 ? -17.158 37.612 11.157 1.00 94.12 185 LEU A O 1
ATOM 1387 N N . GLU A 1 186 ? -17.393 37.006 9.012 1.00 95.12 186 GLU A N 1
ATOM 1388 C CA . GLU A 1 186 ? -16.653 38.157 8.477 1.00 95.12 186 GLU A CA 1
ATOM 1389 C C . GLU A 1 186 ? -17.360 39.478 8.815 1.00 95.12 186 GLU A C 1
ATOM 1391 O O . GLU A 1 186 ? -16.733 40.404 9.325 1.00 95.12 186 GLU A O 1
ATOM 1396 N N . ARG A 1 187 ? -18.691 39.551 8.661 1.00 93.25 187 ARG A N 1
ATOM 1397 C CA . ARG A 1 187 ? -19.482 40.727 9.077 1.00 93.25 187 ARG A CA 1
ATOM 1398 C C . ARG A 1 187 ? -19.366 41.008 10.575 1.00 93.25 187 ARG A C 1
ATOM 1400 O O . ARG A 1 187 ? -19.372 42.168 10.986 1.00 93.25 187 ARG A O 1
ATOM 1407 N N . TYR A 1 188 ? -19.289 39.964 11.397 1.00 93.88 188 TYR A N 1
ATOM 1408 C CA . TYR A 1 188 ? -19.063 40.099 12.831 1.00 93.88 188 TYR A CA 1
ATOM 1409 C C . TYR A 1 188 ? -17.677 40.689 13.134 1.00 93.88 188 TYR A C 1
ATOM 1411 O O . TYR A 1 188 ? -17.585 41.619 13.938 1.00 93.88 188 TYR A O 1
ATOM 1419 N N . PHE A 1 189 ? -16.620 40.223 12.460 1.00 94.88 189 PHE A N 1
ATOM 1420 C CA . PHE A 1 189 ? -15.275 40.787 12.608 1.00 94.88 189 PHE A CA 1
ATOM 1421 C C . PHE A 1 189 ? -15.202 42.241 12.128 1.00 94.88 189 PHE A C 1
ATOM 1423 O O . PHE A 1 189 ? -14.714 43.097 12.865 1.00 94.88 189 PHE A O 1
ATOM 1430 N N . GLU A 1 190 ? -15.790 42.561 10.973 1.00 93.50 190 GLU A N 1
ATOM 1431 C CA . GLU A 1 190 ? -15.886 43.939 10.471 1.00 93.50 190 GLU A CA 1
ATOM 1432 C C . GLU A 1 190 ? -16.623 44.879 11.439 1.00 93.50 190 GLU A C 1
ATOM 1434 O O . GLU A 1 190 ? -16.330 46.076 11.499 1.00 93.50 190 GLU A O 1
ATOM 1439 N N . HIS A 1 191 ? -17.604 44.361 12.185 1.00 89.81 191 HIS A N 1
ATOM 1440 C CA . HIS A 1 191 ? -18.328 45.134 13.190 1.00 89.81 191 HIS A CA 1
ATOM 1441 C C . HIS A 1 191 ? -17.494 45.384 14.454 1.00 89.81 191 HIS A C 1
ATOM 1443 O O . HIS A 1 191 ? -17.590 46.467 15.023 1.00 89.81 191 HIS A O 1
ATOM 1449 N N . LEU A 1 192 ? -16.678 44.415 14.882 1.00 89.38 192 LEU A N 1
ATOM 1450 C CA . LEU A 1 192 ? -15.809 44.528 16.060 1.00 89.38 192 LEU A CA 1
ATOM 1451 C C . LEU A 1 192 ? -14.614 45.469 15.868 1.00 89.38 192 LEU A C 1
ATOM 1453 O O . LEU A 1 192 ? -14.100 46.004 16.847 1.00 89.38 192 LEU A O 1
ATOM 1457 N N . GLU A 1 193 ? -14.148 45.647 14.634 1.00 86.56 193 GLU A N 1
ATOM 1458 C CA . GLU A 1 193 ? -13.013 46.524 14.312 1.00 86.56 193 GLU A CA 1
ATOM 1459 C C . GLU A 1 193 ? -13.372 48.024 14.269 1.00 86.56 193 GLU A C 1
ATOM 1461 O O . GLU A 1 193 ? -12.491 48.863 14.058 1.00 86.56 193 GLU A O 1
ATOM 1466 N N . ARG A 1 194 ? -14.648 48.379 14.468 1.00 67.31 194 ARG A N 1
ATOM 1467 C CA . ARG A 1 194 ? -15.156 49.761 14.492 1.00 67.31 194 ARG A CA 1
ATOM 1468 C C . ARG A 1 194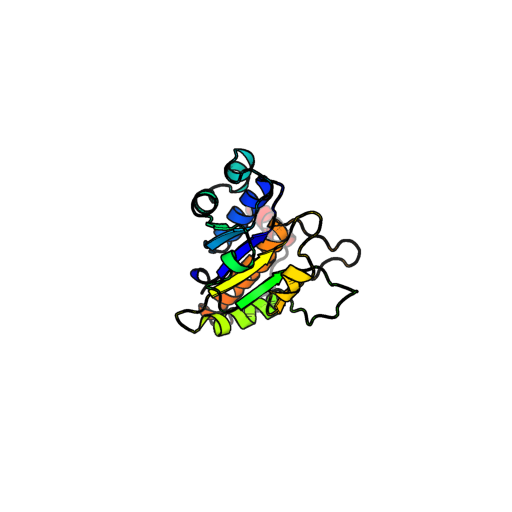 ? -15.394 50.270 15.908 1.00 67.31 194 ARG A C 1
ATOM 1470 O O . ARG A 1 194 ? -15.153 51.482 16.112 1.00 67.31 194 ARG A O 1
#

Sequence (194 aa):
MLERIRIVLIGTSHPGNIGGVARAMHNMGLADLALVAPRCDVITQDSISRASGADHLLHQATVHATLEEAVADCTLAVGASARSRTLPWPMISPRELAERLPGECQPENARVALVFGREDSGLTNAELQRCHAHVHIPTNADFSSLNLAAAVQVVAYECRMAWLSQADAPTAVDDNDELATHEELERYFEHLER

Secondary structure (DSSP, 8-state):
-GGGEEEEEES---HHHHHHHHHHHHHHT--EEEEES-SS-SS-HHHHHHHTT-HHHHHH-EEESSHHHHTTT-SEEEEE----SSS---EE-HHHHHHHHHHHT-STT--EEEEE-BTTTBS-HHHHHT-SEEE----BTTB----HHHHHHHHHHHHHHHHHHHH-----------PPPHHHHHHHHHHHT-

Solvent-accessible surface area (backbone atoms only — not comparable to full-atom values): 10671 Å² total; per-residue (Å²): 106,52,80,37,36,30,43,35,40,35,38,42,60,52,33,43,43,57,10,29,31,31,26,32,29,50,78,42,60,36,70,42,40,34,35,24,47,54,65,43,65,69,88,41,74,54,9,43,60,44,6,69,85,24,43,66,41,64,75,66,38,44,78,31,84,40,67,66,70,72,42,68,77,36,76,41,36,32,26,46,45,72,88,55,89,90,55,90,66,80,64,36,41,43,60,63,48,20,70,44,44,67,67,65,43,60,52,91,78,32,21,37,32,44,35,38,38,22,86,90,70,43,54,51,74,71,60,46,70,71,25,81,42,34,33,32,75,90,56,53,90,93,63,58,81,68,56,64,25,57,50,48,31,56,44,36,44,31,44,34,51,43,53,47,56,74,75,50,78,81,78,85,76,88,79,83,70,83,76,78,52,72,67,58,51,50,54,50,51,63,58,72,78,107